Protein AF-A0A9D5GPN5-F1 (afdb_monomer_lite)

Foldseek 3Di:
DDADQKWKAFQNHTCVQQWPDWDDDPQWIWTDGPVHPDTDIDGCVRIDIGGALPNDPQLVVVLVVLLVVLVVPADADPVRDRVSNVVSVPNRTHHCQAPSSCVSVVHDRDWAPDQPPL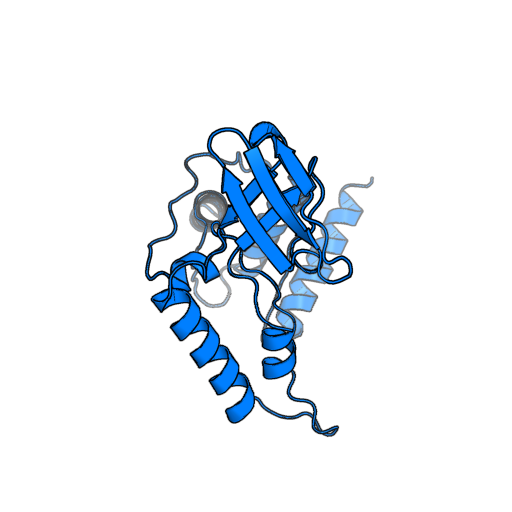DDQLADDDPLLVVQLSCVNRGNDGDDDDDPPRPVLSSVLSNVVSCVVVVHDDDDDDPDPVSVVVSVVVNVVSVVVVVD

Structure (mmCIF, N/CA/C/O backbone):
data_AF-A0A9D5GPN5-F1
#
_entry.id   AF-A0A9D5GPN5-F1
#
loop_
_atom_site.group_PDB
_atom_site.id
_atom_site.type_symbol
_atom_site.label_atom_id
_atom_site.label_alt_id
_atom_site.label_comp_id
_atom_site.label_asym_id
_atom_site.label_entity_id
_atom_site.label_seq_id
_atom_site.pdbx_PDB_ins_code
_atom_site.Cartn_x
_atom_site.Cartn_y
_atom_site.Cartn_z
_atom_site.occupancy
_atom_site.B_iso_or_equiv
_atom_site.auth_seq_id
_atom_site.auth_comp_id
_atom_site.auth_asym_id
_atom_site.auth_atom_id
_atom_site.pdbx_PDB_model_num
ATOM 1 N N . MET A 1 1 ? 12.955 -14.499 -3.370 1.00 57.94 1 MET A N 1
ATOM 2 C CA . MET A 1 1 ? 12.855 -13.769 -4.657 1.00 57.94 1 MET A CA 1
ATOM 3 C C . MET A 1 1 ? 13.295 -12.333 -4.404 1.00 57.94 1 MET A C 1
ATOM 5 O O . MET A 1 1 ? 12.961 -11.813 -3.349 1.00 57.94 1 MET A O 1
ATOM 9 N N . THR A 1 2 ? 14.089 -11.710 -5.278 1.00 79.50 2 THR A N 1
ATOM 10 C CA . THR A 1 2 ? 14.526 -10.316 -5.061 1.00 79.50 2 THR A CA 1
ATOM 11 C C . THR A 1 2 ? 13.399 -9.362 -5.430 1.00 79.50 2 THR A C 1
ATOM 13 O O . THR A 1 2 ? 12.791 -9.512 -6.490 1.00 79.50 2 THR A O 1
ATOM 16 N N . ILE A 1 3 ? 13.126 -8.384 -4.570 1.00 90.81 3 ILE A N 1
ATOM 17 C CA . ILE A 1 3 ? 12.112 -7.365 -4.828 1.00 90.81 3 ILE A CA 1
ATOM 18 C C . ILE A 1 3 ? 12.464 -6.555 -6.088 1.00 90.81 3 ILE A C 1
ATOM 20 O O . ILE A 1 3 ? 13.607 -6.137 -6.291 1.00 90.81 3 ILE A O 1
ATOM 24 N N . LYS A 1 4 ? 11.487 -6.374 -6.980 1.00 92.81 4 LYS A N 1
ATOM 25 C CA . LYS A 1 4 ? 11.689 -5.727 -8.279 1.00 92.81 4 LYS A CA 1
ATOM 26 C C . LYS A 1 4 ? 11.782 -4.215 -8.095 1.00 92.81 4 LYS A C 1
ATOM 28 O O . LYS A 1 4 ? 10.897 -3.613 -7.496 1.00 92.81 4 LYS A O 1
ATOM 33 N N . ARG A 1 5 ? 12.829 -3.595 -8.653 1.00 92.69 5 ARG A N 1
ATOM 34 C CA . ARG A 1 5 ? 12.991 -2.127 -8.680 1.00 92.69 5 ARG A CA 1
ATOM 35 C C . ARG A 1 5 ? 12.245 -1.476 -9.837 1.00 92.69 5 ARG A C 1
ATOM 37 O O . ARG A 1 5 ? 11.810 -0.336 -9.707 1.00 92.69 5 ARG A O 1
ATOM 44 N N . GLU A 1 6 ? 12.016 -2.218 -10.915 1.00 93.62 6 GLU A N 1
ATOM 45 C CA . GLU A 1 6 ? 11.240 -1.803 -12.084 1.00 93.62 6 GLU A CA 1
ATOM 46 C C . GLU A 1 6 ? 10.441 -2.998 -12.620 1.00 93.62 6 GLU A C 1
ATOM 48 O O . GLU A 1 6 ? 10.864 -4.144 -12.466 1.00 93.62 6 GLU A O 1
ATOM 53 N N . LEU A 1 7 ? 9.295 -2.735 -13.247 1.00 93.31 7 LEU A N 1
ATOM 54 C CA . LEU A 1 7 ? 8.526 -3.718 -14.007 1.00 93.31 7 LEU A CA 1
ATOM 55 C C . LEU A 1 7 ? 8.621 -3.392 -15.493 1.00 93.31 7 LEU A C 1
ATOM 57 O O . LEU A 1 7 ? 8.339 -2.264 -15.898 1.00 93.31 7 LEU A O 1
ATOM 61 N N . ILE A 1 8 ? 8.975 -4.377 -16.311 1.00 93.81 8 ILE A N 1
ATOM 62 C CA . ILE A 1 8 ? 9.094 -4.216 -17.760 1.00 93.81 8 ILE A CA 1
ATOM 63 C C . ILE A 1 8 ? 7.942 -4.952 -18.435 1.00 93.81 8 ILE A C 1
ATOM 65 O O . ILE A 1 8 ? 7.787 -6.169 -18.297 1.00 93.81 8 ILE A O 1
ATOM 69 N N . TYR A 1 9 ? 7.160 -4.204 -19.203 1.00 94.81 9 TYR A N 1
ATOM 70 C CA . TYR A 1 9 ? 6.085 -4.717 -20.036 1.00 94.81 9 TYR A CA 1
ATOM 71 C C . TYR A 1 9 ? 6.497 -4.647 -21.499 1.00 94.81 9 TYR A C 1
ATOM 73 O O . TYR A 1 9 ? 7.000 -3.618 -21.948 1.00 94.81 9 TYR A O 1
ATOM 81 N N . ILE A 1 10 ? 6.240 -5.720 -22.241 1.00 94.69 10 ILE A N 1
ATOM 82 C CA . ILE A 1 10 ? 6.388 -5.776 -23.697 1.00 94.69 10 ILE A CA 1
ATOM 83 C C . ILE A 1 10 ? 5.018 -6.147 -24.260 1.00 94.69 10 ILE A C 1
ATOM 85 O O . ILE A 1 10 ? 4.446 -7.162 -23.859 1.00 94.69 10 ILE A O 1
ATOM 89 N N . ASP A 1 11 ? 4.475 -5.307 -25.142 1.00 93.25 11 ASP A N 1
ATOM 90 C CA . ASP A 1 11 ? 3.128 -5.466 -25.714 1.00 93.25 11 ASP A CA 1
ATOM 91 C C . ASP A 1 11 ? 2.039 -5.623 -24.642 1.00 93.25 11 ASP A C 1
ATOM 93 O O . ASP A 1 11 ? 1.174 -6.494 -24.713 1.00 93.25 11 ASP A O 1
ATOM 97 N N . GLY A 1 12 ? 2.138 -4.819 -23.579 1.00 92.00 12 GLY A N 1
ATOM 98 C CA . GLY A 1 12 ? 1.194 -4.833 -22.460 1.00 92.00 12 GLY A CA 1
ATOM 99 C C . GLY A 1 12 ? 1.325 -6.027 -21.505 1.00 92.00 12 GLY A C 1
ATOM 100 O O . GLY A 1 12 ? 0.637 -6.056 -20.491 1.00 92.00 12 GLY A O 1
ATOM 101 N N . LYS A 1 13 ? 2.218 -6.992 -21.763 1.00 94.44 13 LYS A N 1
ATOM 102 C CA . LYS A 1 13 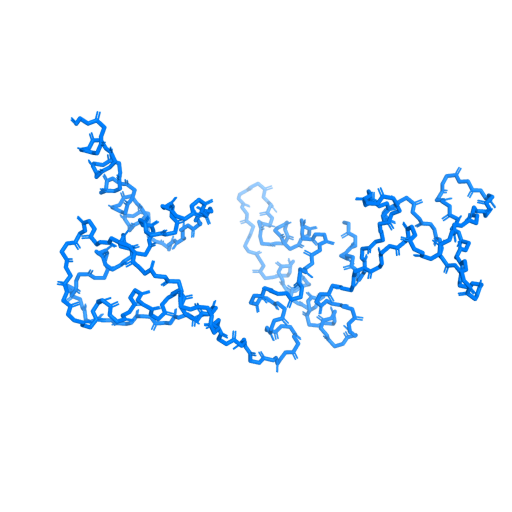? 2.452 -8.147 -20.878 1.00 94.44 13 LYS A CA 1
ATOM 103 C C . LYS A 1 13 ? 3.701 -7.930 -20.031 1.00 94.44 13 LYS A C 1
ATOM 105 O O . LYS A 1 13 ? 4.750 -7.609 -20.582 1.00 94.44 13 LYS A O 1
ATOM 110 N N . GLU A 1 14 ? 3.611 -8.156 -18.720 1.00 93.75 14 GLU A N 1
ATOM 111 C CA . GLU A 1 14 ? 4.776 -8.132 -17.823 1.00 93.75 14 GLU A CA 1
ATOM 112 C C . GLU A 1 14 ? 5.746 -9.261 -18.211 1.00 93.75 14 GLU A C 1
ATOM 114 O O . GLU A 1 14 ? 5.332 -10.391 -18.505 1.00 93.75 14 GLU A O 1
ATOM 119 N N . LYS A 1 15 ? 7.035 -8.924 -18.325 1.00 93.62 15 LYS A N 1
ATOM 120 C CA . LYS A 1 15 ? 8.109 -9.845 -18.726 1.00 93.62 15 LYS A CA 1
ATOM 121 C C . LYS A 1 15 ? 9.364 -9.721 -17.864 1.00 93.62 15 LYS A C 1
ATOM 123 O O . LYS A 1 15 ? 10.373 -10.326 -18.222 1.00 93.62 15 LYS A O 1
ATOM 128 N N . THR A 1 16 ? 9.331 -8.975 -16.760 1.00 92.00 16 THR A N 1
ATOM 129 C CA . THR A 1 16 ? 10.525 -8.571 -15.995 1.00 92.00 16 THR A CA 1
ATOM 130 C C . THR A 1 16 ? 11.415 -9.757 -15.637 1.00 92.00 16 THR A C 1
ATOM 132 O O . THR A 1 16 ? 12.605 -9.745 -15.934 1.00 92.00 16 THR A O 1
ATOM 135 N N . ASP A 1 17 ? 10.840 -10.836 -15.096 1.00 90.69 17 ASP A N 1
ATOM 136 C CA . ASP A 1 17 ? 11.625 -11.994 -14.644 1.00 90.69 17 ASP A CA 1
ATOM 137 C C . ASP A 1 17 ? 12.280 -12.775 -15.786 1.00 90.69 17 ASP A C 1
ATOM 139 O O . ASP A 1 17 ? 13.232 -13.521 -15.553 1.00 90.69 17 ASP A O 1
ATOM 143 N N . ARG A 1 18 ? 11.801 -12.592 -17.022 1.00 92.00 18 ARG A N 1
ATOM 144 C CA . ARG A 1 18 ? 12.323 -13.250 -18.224 1.00 92.00 18 ARG A CA 1
ATOM 145 C C . ARG A 1 18 ? 13.427 -12.445 -18.898 1.00 92.00 18 ARG A C 1
ATOM 147 O O . ARG A 1 18 ? 14.096 -12.996 -19.767 1.00 92.00 18 ARG A O 1
ATOM 154 N N . ILE A 1 19 ? 13.597 -11.173 -18.549 1.00 91.94 19 ILE A N 1
ATOM 155 C CA . ILE A 1 19 ? 14.554 -10.266 -19.183 1.00 91.94 19 ILE A CA 1
ATOM 156 C C . ILE A 1 19 ? 15.889 -10.348 -18.437 1.00 91.94 19 ILE A C 1
ATOM 158 O O . ILE A 1 19 ? 15.936 -10.301 -17.210 1.00 91.94 19 ILE A O 1
ATOM 162 N N . ALA A 1 20 ? 16.971 -10.516 -19.191 1.00 91.06 20 ALA A N 1
ATOM 163 C CA . ALA A 1 20 ? 18.342 -10.448 -18.701 1.00 91.06 20 ALA A CA 1
ATOM 164 C C . ALA A 1 20 ? 18.886 -9.014 -18.788 1.00 91.06 20 ALA A C 1
ATOM 166 O O . ALA A 1 20 ? 19.531 -8.548 -17.854 1.00 91.06 20 ALA A O 1
ATOM 167 N N . SER A 1 21 ? 18.597 -8.299 -19.881 1.00 90.19 21 SER A N 1
ATOM 168 C CA . SER A 1 21 ? 18.995 -6.899 -20.069 1.00 90.19 21 SER A CA 1
ATOM 169 C C . SER A 1 21 ? 18.077 -6.156 -21.056 1.00 90.19 21 SER A C 1
ATOM 171 O O . SER A 1 21 ? 17.487 -6.772 -21.946 1.00 90.19 21 SER A O 1
ATOM 173 N N . CYS A 1 22 ? 17.955 -4.829 -20.897 1.00 89.81 22 CYS A N 1
ATOM 174 C CA . CYS A 1 22 ? 17.422 -3.899 -21.910 1.00 89.81 22 CYS A CA 1
ATOM 175 C C . CYS A 1 22 ? 18.493 -2.858 -22.229 1.00 89.81 22 CYS A C 1
ATOM 177 O O . CYS A 1 22 ? 19.041 -2.231 -21.320 1.00 89.81 22 CYS A O 1
ATOM 179 N N . ARG A 1 23 ? 18.770 -2.656 -23.517 1.00 90.94 23 ARG A N 1
ATOM 180 C CA . ARG A 1 23 ? 19.644 -1.598 -24.030 1.00 90.94 23 ARG A CA 1
ATOM 181 C C . ARG A 1 23 ? 18.847 -0.646 -24.901 1.00 90.94 23 ARG A C 1
ATOM 183 O O . ARG A 1 23 ? 18.128 -1.072 -25.796 1.00 90.94 23 ARG A O 1
ATOM 190 N N . ASN A 1 24 ? 18.976 0.650 -24.648 1.00 89.56 24 ASN A N 1
ATOM 191 C CA . ASN A 1 24 ? 18.280 1.674 -25.421 1.00 89.56 24 ASN A CA 1
ATOM 192 C C . ASN A 1 24 ? 19.078 2.054 -26.675 1.00 89.56 24 ASN A C 1
ATOM 194 O O . ASN A 1 24 ? 20.238 2.441 -26.579 1.00 89.56 24 ASN A O 1
ATOM 198 N N . TYR A 1 25 ? 18.410 2.027 -27.827 1.00 90.06 25 TYR A N 1
ATOM 199 C CA . TYR A 1 25 ? 18.928 2.413 -29.139 1.00 90.06 25 TYR A CA 1
ATOM 200 C C . TYR A 1 25 ? 17.996 3.460 -29.761 1.00 90.06 25 TYR A C 1
ATOM 202 O O . TYR A 1 25 ? 17.181 3.140 -30.622 1.00 90.06 25 TYR A O 1
ATOM 210 N N . GLY A 1 26 ? 18.051 4.708 -29.285 1.00 87.38 26 GLY A N 1
ATOM 211 C CA . GLY A 1 26 ? 17.211 5.786 -29.824 1.00 87.38 26 GLY A CA 1
ATOM 212 C C . GLY A 1 26 ? 15.709 5.505 -29.679 1.00 87.38 26 GLY A C 1
ATOM 213 O O . GLY A 1 26 ? 15.176 5.585 -28.570 1.00 87.38 26 GLY A O 1
ATOM 214 N N . ASP A 1 27 ? 15.033 5.177 -30.783 1.00 92.00 27 ASP A N 1
ATOM 215 C CA . ASP A 1 27 ? 13.601 4.844 -30.863 1.00 92.00 27 ASP A CA 1
ATOM 216 C C . ASP A 1 27 ? 13.279 3.366 -30.551 1.00 92.00 27 ASP A C 1
ATOM 218 O O . ASP A 1 27 ? 12.110 2.978 -30.441 1.00 92.00 27 ASP A O 1
ATOM 222 N N . LYS A 1 28 ? 14.308 2.533 -30.368 1.00 93.12 28 LYS A N 1
ATOM 223 C CA . LYS A 1 28 ? 14.201 1.096 -30.085 1.00 93.12 28 LYS A CA 1
ATOM 224 C C . LYS A 1 28 ? 14.856 0.743 -28.741 1.00 93.12 28 LYS A C 1
ATOM 226 O O . LYS A 1 28 ? 15.696 1.487 -28.238 1.00 93.12 28 LYS A O 1
ATOM 231 N N . CYS A 1 29 ? 14.485 -0.389 -28.143 1.00 92.25 29 CYS A N 1
ATOM 232 C CA . CYS A 1 29 ? 15.319 -1.072 -27.141 1.00 92.25 29 CYS A CA 1
ATOM 233 C C . CYS A 1 29 ? 15.571 -2.519 -27.579 1.00 92.25 29 CYS A C 1
ATOM 235 O O . CYS A 1 29 ? 14.674 -3.198 -28.086 1.00 92.25 29 CYS A O 1
ATOM 237 N N . GLY A 1 30 ? 16.815 -2.960 -27.404 1.00 92.81 30 GLY A N 1
ATOM 238 C CA . GLY A 1 30 ? 17.226 -4.351 -27.505 1.00 92.81 30 GLY A CA 1
ATOM 239 C C . GLY A 1 30 ? 16.993 -5.055 -26.175 1.00 92.81 30 GLY A C 1
ATOM 240 O O . GLY A 1 30 ? 17.470 -4.602 -25.138 1.00 92.81 30 GLY A O 1
ATOM 241 N N . ILE A 1 31 ? 16.233 -6.144 -26.202 1.00 93.44 31 ILE A N 1
ATOM 242 C CA . ILE A 1 31 ? 15.906 -6.974 -25.044 1.00 93.44 31 ILE A CA 1
ATOM 243 C C . ILE A 1 31 ? 16.596 -8.323 -25.201 1.00 93.44 31 ILE A C 1
ATOM 245 O O . ILE A 1 31 ? 16.354 -9.034 -26.178 1.00 93.44 31 ILE A O 1
ATOM 249 N N . VAL A 1 32 ? 17.391 -8.716 -24.210 1.00 93.50 32 VAL A N 1
ATOM 250 C CA . VAL A 1 32 ? 17.914 -10.083 -24.089 1.00 93.50 32 VAL A CA 1
ATOM 251 C C . VAL A 1 32 ? 17.089 -10.814 -23.038 1.00 93.50 32 VAL A C 1
ATOM 253 O O . VAL A 1 32 ? 16.866 -10.290 -21.946 1.00 93.50 32 VAL A O 1
ATOM 256 N N . PHE A 1 33 ? 16.612 -12.020 -23.348 1.00 93.19 33 PHE A N 1
ATOM 257 C CA . PHE A 1 33 ? 15.859 -12.847 -22.399 1.00 93.19 33 PHE A CA 1
ATOM 258 C C . PHE A 1 33 ? 16.791 -13.847 -21.709 1.00 93.19 33 PHE A C 1
ATOM 260 O O . PHE A 1 33 ? 17.686 -14.380 -22.344 1.00 93.19 33 PHE A O 1
ATOM 267 N N . LYS A 1 34 ? 16.552 -14.191 -20.441 1.00 91.56 34 LYS A N 1
ATOM 268 C CA . LYS A 1 34 ? 17.428 -15.094 -19.661 1.00 91.56 34 LYS A CA 1
ATOM 269 C C . LYS A 1 34 ? 17.674 -16.464 -20.310 1.00 91.56 34 LYS A C 1
ATOM 271 O O . LYS A 1 34 ? 18.729 -17.045 -20.108 1.00 91.56 34 LYS A O 1
ATOM 276 N N . ASN A 1 35 ? 16.731 -16.953 -21.118 1.00 89.50 35 ASN A N 1
ATOM 277 C CA . ASN A 1 35 ? 16.833 -18.255 -21.790 1.00 89.50 35 ASN A CA 1
ATOM 278 C C . ASN A 1 35 ? 17.385 -18.157 -23.226 1.00 89.50 35 ASN A C 1
ATOM 280 O O . ASN A 1 35 ? 17.356 -19.149 -23.951 1.00 89.50 35 ASN A O 1
ATOM 284 N N . ARG A 1 36 ? 17.783 -16.965 -23.695 1.00 86.50 36 ARG A N 1
ATOM 285 C CA . ARG A 1 36 ? 18.245 -16.736 -25.071 1.00 86.50 36 ARG A CA 1
ATOM 286 C C . ARG A 1 36 ? 19.354 -15.689 -25.098 1.00 86.50 36 ARG A C 1
ATOM 288 O O . ARG A 1 36 ? 19.131 -14.558 -24.693 1.00 86.50 36 ARG A O 1
ATOM 295 N N . ASN A 1 37 ? 20.490 -16.011 -25.709 1.00 84.25 37 ASN A N 1
ATOM 296 C CA . ASN A 1 37 ? 21.577 -15.040 -25.900 1.00 84.25 37 ASN A CA 1
ATOM 297 C C . ASN A 1 37 ? 21.346 -14.071 -27.076 1.00 84.25 37 ASN A C 1
ATOM 299 O O . ASN A 1 37 ? 22.196 -13.233 -27.361 1.00 84.25 37 ASN A O 1
ATOM 303 N N . THR A 1 38 ? 20.210 -14.171 -27.768 1.00 91.00 38 THR A N 1
ATOM 304 C CA . THR A 1 38 ? 19.859 -13.288 -28.885 1.00 91.00 38 THR A CA 1
ATOM 305 C C . THR A 1 38 ? 19.170 -12.018 -28.396 1.00 91.00 38 THR A C 1
ATOM 307 O O . THR A 1 38 ? 18.201 -12.084 -27.635 1.00 91.00 38 THR A O 1
ATOM 310 N N . GLU A 1 39 ? 19.624 -10.873 -28.895 1.00 92.94 39 GLU A N 1
ATOM 311 C CA . GLU A 1 39 ? 19.002 -9.573 -28.656 1.00 92.94 39 GLU A CA 1
ATOM 312 C C . GLU A 1 39 ? 17.802 -9.361 -29.588 1.00 92.94 39 GLU A C 1
ATOM 314 O O . GLU A 1 39 ? 17.909 -9.462 -30.809 1.00 92.94 39 GLU A O 1
ATOM 319 N N . TYR A 1 40 ? 16.642 -9.069 -29.003 1.00 92.69 40 TYR A N 1
ATOM 320 C CA . TYR A 1 40 ? 15.402 -8.782 -29.719 1.00 92.69 40 TYR A CA 1
ATOM 321 C C . TYR A 1 40 ? 15.140 -7.286 -29.731 1.00 92.69 40 TYR A C 1
ATOM 323 O O . TYR A 1 40 ? 15.026 -6.663 -28.677 1.00 92.69 40 TYR A O 1
ATOM 331 N N . ILE A 1 41 ? 14.988 -6.712 -30.919 1.00 93.31 41 ILE A N 1
ATOM 332 C CA . ILE A 1 41 ? 14.775 -5.277 -31.076 1.00 93.31 41 ILE A CA 1
ATOM 333 C C . ILE A 1 41 ? 13.275 -4.976 -31.088 1.00 93.31 41 ILE A C 1
ATOM 335 O O . ILE A 1 41 ? 12.543 -5.418 -31.973 1.00 93.31 41 ILE A O 1
ATOM 339 N N . TYR A 1 42 ? 12.825 -4.169 -30.131 1.00 93.56 42 TYR A N 1
ATOM 340 C CA . TYR A 1 42 ? 11.455 -3.670 -30.058 1.00 93.56 42 TYR A CA 1
ATOM 341 C C . TYR A 1 42 ? 11.438 -2.150 -30.208 1.00 93.56 42 TYR A C 1
ATOM 343 O O . TYR A 1 42 ? 12.331 -1.453 -29.726 1.00 93.56 42 TYR A O 1
ATOM 351 N N . LYS A 1 43 ? 10.386 -1.613 -30.835 1.00 94.56 43 LYS A N 1
ATOM 352 C CA . LYS A 1 43 ? 10.096 -0.172 -30.776 1.00 94.56 43 LYS A CA 1
ATOM 353 C C . LYS A 1 43 ? 9.806 0.222 -29.327 1.00 94.56 43 LYS A C 1
ATOM 355 O O . LYS A 1 43 ? 9.089 -0.505 -28.640 1.00 94.56 43 LYS A O 1
ATOM 360 N N . LYS A 1 44 ? 10.273 1.392 -28.884 1.00 91.62 44 LYS A N 1
ATOM 361 C CA . LYS A 1 44 ? 10.006 1.891 -27.523 1.00 91.62 44 LYS A CA 1
ATOM 362 C C . LYS A 1 44 ? 8.517 1.996 -27.197 1.00 91.62 44 LYS A C 1
ATOM 364 O O . LYS A 1 44 ? 8.148 1.740 -26.063 1.00 91.62 44 LYS A O 1
ATOM 369 N N . SER A 1 45 ? 7.657 2.273 -28.178 1.00 93.94 45 SER A N 1
ATOM 370 C CA . SER A 1 45 ? 6.197 2.308 -27.983 1.00 93.94 45 SER A CA 1
ATOM 371 C C . SER A 1 45 ? 5.598 0.982 -27.499 1.00 93.94 45 SER A C 1
ATOM 373 O O . SER A 1 45 ? 4.521 0.975 -26.912 1.00 93.94 45 SER A O 1
ATOM 375 N N . ARG A 1 46 ? 6.288 -0.141 -27.729 1.00 94.88 46 ARG A N 1
ATOM 376 C CA . ARG A 1 46 ? 5.875 -1.477 -27.279 1.00 94.88 46 ARG A CA 1
ATOM 377 C C . ARG A 1 46 ? 6.388 -1.814 -25.882 1.00 94.88 46 ARG A C 1
ATOM 379 O O . ARG A 1 46 ? 5.972 -2.826 -25.323 1.00 94.88 46 ARG A O 1
ATOM 386 N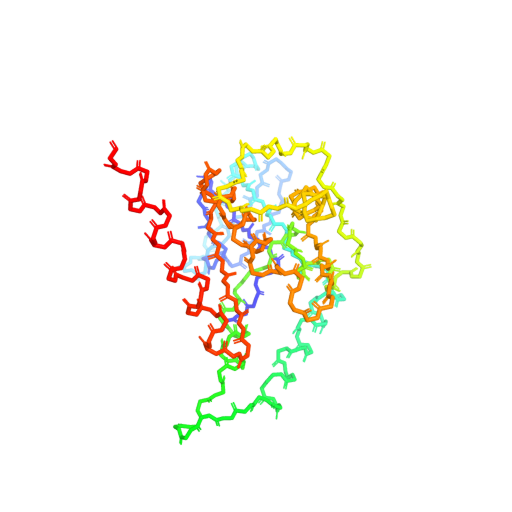 N . ILE A 1 47 ? 7.294 -1.003 -25.334 1.00 93.94 47 ILE A N 1
ATOM 387 C CA . ILE A 1 47 ? 7.924 -1.233 -24.038 1.00 93.94 47 ILE A CA 1
ATOM 388 C C . ILE A 1 47 ? 7.409 -0.199 -23.045 1.00 93.94 47 ILE A C 1
ATOM 390 O O . ILE A 1 47 ? 7.512 1.005 -23.267 1.00 93.94 47 ILE A O 1
ATOM 394 N N . LYS A 1 48 ? 6.924 -0.667 -21.898 1.00 93.88 48 LYS A N 1
ATOM 395 C CA . LYS A 1 48 ? 6.613 0.195 -20.757 1.00 93.88 48 LYS A CA 1
ATOM 396 C C . LYS A 1 48 ? 7.452 -0.247 -19.569 1.00 93.88 48 LYS A C 1
ATOM 398 O O . LYS A 1 48 ? 7.316 -1.376 -19.108 1.00 93.88 48 LYS A O 1
ATOM 403 N N . ILE A 1 49 ? 8.309 0.646 -19.082 1.00 91.75 49 ILE A N 1
ATOM 404 C CA . ILE A 1 49 ? 9.080 0.441 -17.853 1.00 91.75 49 ILE A CA 1
ATOM 405 C C . ILE A 1 49 ? 8.379 1.215 -16.740 1.00 91.75 49 ILE A C 1
ATOM 407 O O . ILE A 1 49 ? 8.229 2.434 -16.817 1.00 91.75 49 ILE A O 1
ATOM 411 N N . VAL A 1 50 ? 7.913 0.501 -15.721 1.00 92.94 50 VAL A N 1
ATOM 412 C CA . VAL A 1 50 ? 7.226 1.071 -14.562 1.00 92.94 50 VAL A CA 1
ATOM 413 C C . VAL A 1 50 ? 8.156 0.996 -13.364 1.00 92.94 50 VAL A C 1
ATOM 415 O O . VAL A 1 50 ? 8.436 -0.080 -12.840 1.00 92.94 50 VAL A O 1
ATOM 418 N N . LYS A 1 51 ? 8.626 2.159 -12.918 1.00 93.75 51 LYS A N 1
ATOM 419 C CA . LYS A 1 51 ? 9.413 2.289 -11.691 1.00 93.75 51 LYS A CA 1
ATOM 420 C C . LYS A 1 51 ? 8.564 1.962 -10.465 1.00 93.75 51 LYS A C 1
ATOM 422 O O . LYS A 1 51 ? 7.433 2.426 -10.349 1.00 93.75 51 LYS A O 1
ATOM 427 N N . THR A 1 52 ? 9.142 1.224 -9.530 1.00 94.75 52 THR A N 1
ATOM 428 C CA . THR A 1 52 ? 8.518 0.838 -8.255 1.00 94.75 52 THR A CA 1
ATOM 429 C C . THR A 1 52 ? 8.864 1.841 -7.148 1.00 94.75 52 THR A C 1
ATOM 431 O O . THR A 1 52 ? 9.706 2.725 -7.348 1.00 94.75 52 THR A O 1
ATOM 434 N N . ALA A 1 53 ? 8.264 1.709 -5.965 1.00 94.69 53 ALA A N 1
ATOM 435 C CA . ALA A 1 53 ? 8.582 2.557 -4.813 1.00 94.69 53 ALA A CA 1
ATOM 436 C C . ALA A 1 53 ? 10.033 2.438 -4.324 1.00 94.69 53 ALA A C 1
ATOM 438 O O . ALA A 1 53 ? 10.535 3.362 -3.694 1.00 94.69 53 ALA A O 1
ATOM 439 N N . ILE A 1 54 ? 10.709 1.329 -4.629 1.00 95.31 54 ILE A N 1
ATOM 440 C CA . ILE A 1 54 ? 12.104 1.064 -4.246 1.00 95.31 54 ILE A CA 1
ATOM 441 C C . ILE A 1 54 ? 13.078 1.258 -5.420 1.00 95.31 54 ILE A C 1
ATOM 443 O O . ILE A 1 54 ? 14.182 0.712 -5.442 1.00 95.31 54 ILE A O 1
ATOM 447 N N . SER A 1 55 ? 12.664 2.011 -6.445 1.00 93.56 55 SER A N 1
ATOM 448 C CA . SER A 1 55 ? 13.565 2.367 -7.551 1.00 93.56 55 SER A CA 1
ATOM 449 C C . SER A 1 55 ? 14.744 3.197 -7.055 1.00 93.56 55 SER A C 1
ATOM 451 O O . SER A 1 55 ? 15.850 3.028 -7.554 1.00 93.56 55 SER A O 1
ATOM 453 N N . GLU A 1 56 ? 14.521 4.043 -6.050 1.00 90.94 56 GLU A N 1
ATOM 454 C CA . GLU A 1 56 ? 15.558 4.843 -5.404 1.00 90.94 56 GLU A CA 1
ATOM 455 C C . GLU A 1 56 ? 16.319 4.017 -4.363 1.00 90.94 56 GLU A C 1
ATOM 457 O O . GLU A 1 56 ? 15.744 3.188 -3.653 1.00 90.94 56 GLU A O 1
ATOM 462 N N . GLU A 1 57 ? 17.625 4.257 -4.255 1.00 92.00 57 GLU A N 1
ATOM 463 C CA . GLU A 1 57 ? 18.504 3.476 -3.381 1.00 92.00 57 GLU A CA 1
ATOM 464 C C . GLU A 1 57 ? 18.121 3.606 -1.902 1.00 92.00 57 GLU A C 1
ATOM 466 O O . GLU A 1 57 ? 18.052 2.604 -1.195 1.00 92.00 57 GLU A O 1
ATOM 471 N N . ASN A 1 58 ? 17.770 4.811 -1.448 1.00 93.06 58 ASN A N 1
ATOM 472 C CA . ASN A 1 58 ? 17.354 5.039 -0.065 1.00 93.06 58 ASN A CA 1
ATOM 473 C C . ASN A 1 58 ? 16.107 4.213 0.318 1.00 93.06 58 ASN A C 1
ATOM 475 O O . ASN A 1 58 ? 16.107 3.534 1.344 1.00 93.06 58 ASN A O 1
ATOM 479 N N . ALA A 1 59 ? 15.068 4.211 -0.522 1.00 95.38 59 ALA A N 1
ATOM 480 C CA . ALA A 1 59 ? 13.850 3.439 -0.269 1.00 95.38 59 ALA A CA 1
ATOM 481 C C . ALA A 1 59 ? 14.115 1.924 -0.289 1.00 95.38 59 ALA A C 1
ATOM 483 O O . ALA A 1 59 ? 13.609 1.191 0.564 1.00 95.38 59 ALA A O 1
ATOM 484 N N . ASN A 1 60 ? 14.955 1.456 -1.220 1.00 95.69 60 ASN A N 1
ATOM 485 C CA . ASN A 1 60 ? 15.398 0.064 -1.270 1.00 95.69 60 ASN A CA 1
ATOM 486 C C . ASN A 1 60 ? 16.177 -0.340 -0.007 1.00 95.69 60 ASN A C 1
ATOM 488 O O . ASN A 1 60 ? 15.953 -1.420 0.538 1.00 95.69 60 ASN A O 1
ATOM 492 N N . ASN A 1 61 ? 17.054 0.534 0.489 1.00 95.62 61 ASN A N 1
ATOM 493 C CA . ASN A 1 61 ? 17.842 0.289 1.694 1.00 95.62 61 ASN A CA 1
ATOM 494 C C . ASN A 1 61 ? 16.954 0.193 2.939 1.00 95.62 61 ASN A C 1
ATOM 496 O O . ASN A 1 61 ? 17.137 -0.726 3.738 1.00 95.62 61 ASN A O 1
ATOM 500 N N . ILE A 1 62 ? 15.955 1.073 3.074 1.00 96.25 62 ILE A N 1
ATOM 501 C CA . ILE A 1 62 ? 14.978 1.015 4.171 1.00 96.25 62 ILE A CA 1
ATOM 502 C C . ILE A 1 62 ? 14.174 -0.289 4.100 1.00 96.25 62 ILE A C 1
ATOM 504 O O . ILE A 1 62 ? 14.081 -0.998 5.100 1.00 96.25 62 ILE A O 1
ATOM 508 N N . PHE A 1 63 ? 13.648 -0.660 2.928 1.00 96.38 63 PHE A N 1
ATOM 509 C CA . PHE A 1 63 ? 12.909 -1.918 2.779 1.00 96.38 63 PHE A CA 1
ATOM 510 C C . PHE A 1 63 ? 13.783 -3.140 3.098 1.00 96.38 63 PHE A C 1
ATOM 512 O O . PHE A 1 63 ? 13.372 -4.027 3.844 1.00 96.38 63 PHE A O 1
ATOM 519 N N . SER A 1 64 ? 15.019 -3.170 2.590 1.00 95.19 64 SER A N 1
ATOM 520 C CA . SER A 1 64 ? 15.991 -4.226 2.887 1.00 95.19 64 SER A CA 1
ATOM 521 C C . SER A 1 64 ? 16.299 -4.309 4.384 1.00 95.19 64 SER A C 1
ATOM 523 O O . SER A 1 64 ? 16.419 -5.407 4.925 1.00 95.19 64 SER A O 1
ATOM 525 N N . TYR A 1 65 ? 16.430 -3.170 5.067 1.00 95.75 65 TYR A N 1
ATOM 526 C CA . TYR A 1 65 ? 16.613 -3.134 6.515 1.00 95.75 65 TYR A CA 1
ATOM 527 C C . TYR A 1 65 ? 15.412 -3.743 7.247 1.00 95.75 65 TYR A C 1
ATOM 529 O O . TYR A 1 65 ? 15.611 -4.626 8.077 1.00 95.75 65 TYR A O 1
ATOM 537 N N . LEU A 1 66 ? 14.182 -3.347 6.901 1.00 95.44 66 LEU A N 1
ATOM 538 C CA . LEU A 1 66 ? 12.961 -3.892 7.506 1.00 95.44 66 LEU A CA 1
ATOM 539 C C . LEU A 1 66 ? 12.818 -5.401 7.272 1.00 95.44 66 LEU A C 1
ATOM 541 O O . LEU A 1 66 ? 12.486 -6.128 8.202 1.00 95.44 66 LEU A O 1
ATOM 545 N N . ASN A 1 67 ? 13.137 -5.883 6.069 1.00 94.62 67 ASN A N 1
ATOM 546 C CA . ASN A 1 67 ? 13.123 -7.312 5.752 1.00 94.62 67 ASN A CA 1
ATOM 547 C C . ASN A 1 67 ? 14.149 -8.095 6.599 1.00 94.62 67 ASN A C 1
ATOM 549 O O . ASN A 1 67 ? 13.825 -9.112 7.205 1.00 94.62 67 ASN A O 1
ATOM 553 N N . LYS A 1 68 ? 15.383 -7.583 6.722 1.00 94.81 68 LYS A N 1
ATOM 554 C CA . LYS A 1 68 ? 16.408 -8.183 7.598 1.00 94.81 68 LYS A CA 1
ATOM 555 C C . LYS A 1 68 ? 16.014 -8.132 9.073 1.00 94.81 68 LYS A C 1
ATOM 557 O O . LYS A 1 68 ? 16.362 -9.032 9.831 1.00 94.81 68 LYS A O 1
ATOM 562 N N . LEU A 1 69 ? 15.329 -7.071 9.496 1.00 95.00 69 LEU A N 1
ATOM 563 C CA . LEU A 1 69 ? 14.829 -6.947 10.858 1.00 95.00 69 LEU A CA 1
ATOM 564 C C . LEU A 1 69 ? 13.743 -7.993 11.120 1.00 95.00 69 LEU A C 1
ATOM 566 O O . LEU A 1 69 ? 13.841 -8.698 12.117 1.00 95.00 69 LEU A O 1
ATOM 570 N N . ALA A 1 70 ? 12.777 -8.146 10.209 1.00 94.38 70 ALA A N 1
ATOM 571 C CA . ALA A 1 70 ? 11.721 -9.155 10.284 1.00 94.38 70 ALA A CA 1
ATOM 572 C C . ALA A 1 70 ? 12.274 -10.581 10.434 1.00 94.38 70 ALA A C 1
ATOM 574 O O . ALA A 1 70 ? 11.768 -11.347 11.251 1.00 94.38 70 ALA A O 1
ATOM 575 N N . ASP A 1 71 ? 13.343 -10.916 9.711 1.00 92.62 71 ASP A N 1
ATOM 576 C CA . ASP A 1 71 ? 14.043 -12.199 9.843 1.00 92.62 71 ASP A CA 1
ATOM 577 C C . ASP A 1 71 ? 14.649 -12.406 11.243 1.00 92.62 71 ASP A C 1
ATOM 579 O O . ASP A 1 71 ? 14.529 -13.482 11.829 1.00 92.62 71 ASP A O 1
ATOM 583 N N . LYS A 1 72 ? 15.235 -11.351 11.823 1.00 92.31 72 LYS A N 1
ATOM 584 C CA . LYS A 1 72 ? 15.910 -11.410 13.128 1.00 92.31 72 LYS A CA 1
ATOM 585 C C . LYS A 1 72 ? 14.977 -11.367 14.337 1.00 92.31 72 LYS A C 1
ATOM 587 O O . LYS A 1 72 ? 15.274 -12.015 15.334 1.00 92.31 72 LYS A O 1
ATOM 592 N N . VAL A 1 73 ? 13.921 -10.553 14.291 1.00 92.38 73 VAL A N 1
ATOM 593 C CA . VAL A 1 73 ? 13.042 -10.287 15.452 1.00 92.38 73 VAL A CA 1
ATOM 594 C C . VAL A 1 73 ? 11.665 -10.928 15.326 1.00 92.38 73 VAL A C 1
ATOM 596 O O . VAL A 1 73 ? 10.884 -10.888 16.274 1.00 92.38 73 VAL A O 1
ATOM 599 N N . GLY A 1 74 ? 11.337 -11.481 14.156 1.00 87.44 74 GLY A N 1
ATOM 600 C CA . GLY A 1 74 ? 10.049 -12.114 13.918 1.00 87.44 74 GLY A CA 1
ATOM 601 C C . GLY A 1 74 ? 9.852 -13.332 14.816 1.00 87.44 74 GLY A C 1
ATOM 602 O O . GLY A 1 74 ? 10.736 -14.179 14.956 1.00 87.44 74 GLY A O 1
ATOM 603 N N . LEU A 1 75 ? 8.675 -13.406 15.435 1.00 88.50 75 LEU A N 1
ATOM 604 C CA . LEU A 1 75 ? 8.289 -14.549 16.250 1.00 88.50 75 LEU A CA 1
ATOM 605 C C . LEU A 1 75 ? 8.148 -15.782 15.358 1.00 88.50 75 LEU A C 1
ATOM 607 O O . LEU A 1 75 ? 7.556 -15.719 14.277 1.00 88.50 75 LEU A O 1
ATOM 611 N N . LYS A 1 76 ? 8.693 -16.901 15.832 1.00 90.75 76 LYS A N 1
ATOM 612 C CA . LYS A 1 76 ? 8.548 -18.195 15.176 1.00 90.75 76 LYS A CA 1
ATOM 613 C C . LYS A 1 76 ? 7.335 -18.919 15.740 1.00 90.75 76 LYS A C 1
ATOM 615 O O . LYS A 1 76 ? 7.084 -18.875 16.942 1.00 90.75 76 LYS A O 1
ATOM 620 N N . THR A 1 77 ? 6.593 -19.569 14.858 1.00 89.75 77 THR A N 1
ATOM 621 C CA . THR A 1 77 ? 5.558 -20.536 15.239 1.00 89.75 77 THR A CA 1
ATOM 622 C C . THR A 1 77 ? 6.190 -21.771 15.886 1.00 89.75 77 THR A C 1
ATOM 624 O O . THR A 1 77 ? 7.409 -21.947 15.839 1.00 89.75 77 THR A O 1
ATOM 627 N N . GLU A 1 78 ? 5.368 -22.652 16.457 1.00 89.00 78 GLU A N 1
ATOM 628 C CA . GLU A 1 78 ? 5.817 -23.946 16.999 1.00 89.00 78 GLU A CA 1
ATOM 629 C C . GLU A 1 78 ? 6.520 -24.812 15.936 1.00 89.00 78 GLU A C 1
ATOM 631 O O . GLU A 1 78 ? 7.454 -25.544 16.246 1.00 89.00 78 GLU A O 1
ATOM 636 N N . GLU A 1 79 ? 6.141 -24.651 14.666 1.00 88.56 79 GLU A N 1
ATOM 637 C CA . GLU A 1 79 ? 6.754 -25.310 13.505 1.00 88.56 79 GLU A CA 1
ATOM 638 C C . GLU A 1 79 ? 8.067 -24.642 13.045 1.00 88.56 79 GLU A C 1
ATOM 640 O O . GLU A 1 79 ? 8.712 -25.097 12.104 1.00 88.56 79 GLU A O 1
ATOM 645 N N . GLY A 1 80 ? 8.480 -23.547 13.693 1.00 88.25 80 GLY A N 1
ATOM 646 C CA . GLY A 1 80 ? 9.703 -22.804 13.382 1.00 88.25 80 GLY A CA 1
ATOM 647 C C . GLY A 1 80 ? 9.555 -21.727 12.299 1.00 88.25 80 GLY A C 1
ATOM 648 O O . GLY A 1 80 ? 10.515 -20.990 12.053 1.00 88.25 80 GLY A O 1
ATOM 649 N N . ASN A 1 81 ? 8.370 -21.585 11.698 1.00 89.38 81 ASN A N 1
ATOM 650 C CA . ASN A 1 81 ? 8.095 -20.626 10.622 1.00 89.38 81 ASN A CA 1
ATOM 651 C C . ASN A 1 81 ? 8.046 -19.186 11.150 1.00 89.38 81 ASN A C 1
ATOM 653 O O . ASN A 1 81 ? 7.351 -18.913 12.135 1.00 89.38 81 ASN A O 1
ATOM 657 N N . ASN A 1 82 ? 8.755 -18.263 10.492 1.00 92.81 82 ASN A N 1
ATOM 658 C CA . ASN A 1 82 ? 8.724 -16.830 10.800 1.00 92.81 82 ASN A CA 1
ATOM 659 C C . ASN A 1 82 ? 7.774 -16.130 9.820 1.00 92.81 82 ASN A C 1
ATOM 661 O O . ASN A 1 82 ? 8.177 -15.685 8.744 1.00 92.81 82 ASN A O 1
ATOM 665 N N . ILE A 1 83 ? 6.511 -15.997 10.232 1.00 91.56 83 ILE A N 1
ATOM 666 C CA . ILE A 1 83 ? 5.424 -15.461 9.396 1.00 91.56 83 ILE A CA 1
ATOM 667 C C . ILE A 1 83 ? 5.749 -14.050 8.884 1.00 91.56 83 ILE A C 1
ATOM 669 O O . ILE A 1 83 ? 5.419 -13.698 7.749 1.00 91.56 83 ILE A O 1
ATOM 673 N N . LEU A 1 84 ? 6.395 -13.218 9.710 1.00 91.69 84 LEU A N 1
ATOM 674 C CA . LEU A 1 84 ? 6.731 -11.851 9.321 1.00 91.69 84 LEU A CA 1
ATOM 675 C C . LEU A 1 84 ? 7.811 -11.845 8.235 1.00 91.69 84 LEU A C 1
ATOM 677 O O . LEU A 1 84 ? 7.665 -11.139 7.239 1.00 91.69 84 LEU A O 1
ATOM 681 N N . ALA A 1 85 ? 8.862 -12.650 8.395 1.00 93.12 85 ALA A N 1
ATOM 682 C CA . ALA A 1 85 ? 9.909 -12.783 7.387 1.00 93.12 85 ALA A CA 1
ATOM 683 C C . ALA A 1 85 ? 9.355 -13.337 6.067 1.00 93.12 85 ALA A C 1
ATOM 685 O O . ALA A 1 85 ? 9.630 -12.779 5.007 1.00 93.12 85 ALA A O 1
ATOM 686 N N . GLU A 1 86 ? 8.510 -14.367 6.122 1.00 92.19 86 GLU A N 1
ATOM 687 C CA . GLU A 1 86 ? 7.828 -14.924 4.947 1.00 92.19 86 GLU A CA 1
ATOM 688 C C . GLU A 1 86 ? 6.956 -13.877 4.244 1.00 92.19 86 GLU A C 1
ATOM 690 O O . GLU A 1 86 ? 7.016 -13.730 3.021 1.00 92.19 86 GLU A O 1
ATOM 695 N N . SER A 1 87 ? 6.213 -13.078 5.017 1.00 91.50 87 SER A N 1
ATOM 696 C CA . SER A 1 87 ? 5.398 -11.981 4.488 1.00 91.50 87 SER A CA 1
ATOM 697 C C . SER A 1 87 ? 6.256 -10.972 3.725 1.00 91.50 87 SER A C 1
ATOM 699 O O . SER A 1 87 ? 5.926 -10.638 2.589 1.00 91.50 87 SER A O 1
ATOM 701 N N . TYR A 1 88 ? 7.390 -10.532 4.283 1.00 93.50 88 TYR A N 1
ATOM 702 C CA . TYR A 1 88 ? 8.311 -9.627 3.582 1.00 93.50 88 TYR A CA 1
ATOM 703 C C . TYR A 1 88 ? 8.937 -10.269 2.337 1.00 93.50 88 TYR A C 1
ATOM 705 O O . TYR A 1 88 ? 9.050 -9.610 1.303 1.00 93.50 88 TYR A O 1
ATOM 713 N N . GLN A 1 89 ? 9.317 -11.548 2.406 1.00 91.62 89 GLN A N 1
ATOM 714 C CA . GLN A 1 89 ? 9.892 -12.284 1.276 1.00 91.62 89 GLN A CA 1
ATOM 715 C C . GLN A 1 89 ? 8.897 -12.490 0.125 1.00 91.62 89 GLN A C 1
ATOM 717 O O . GLN A 1 89 ? 9.319 -12.583 -1.031 1.00 91.62 89 GLN A O 1
ATOM 722 N N . SER A 1 90 ? 7.594 -12.538 0.424 1.00 92.19 90 SER A N 1
ATOM 723 C CA . SER A 1 90 ? 6.529 -12.653 -0.579 1.00 92.19 90 SER A CA 1
ATOM 724 C C . SER A 1 90 ? 6.316 -11.369 -1.398 1.00 92.19 90 SER A C 1
ATOM 726 O O . SER A 1 90 ? 5.772 -11.421 -2.503 1.00 92.19 90 SER A O 1
ATOM 728 N N . ILE A 1 91 ? 6.776 -10.211 -0.904 1.00 93.81 91 ILE A N 1
ATOM 729 C CA . ILE A 1 91 ? 6.614 -8.921 -1.584 1.00 93.81 91 ILE A CA 1
ATOM 730 C C . ILE A 1 91 ? 7.583 -8.840 -2.768 1.00 93.81 91 ILE A C 1
ATOM 732 O O . ILE A 1 91 ? 8.760 -8.505 -2.634 1.00 93.81 91 ILE A O 1
ATOM 736 N N . SER A 1 92 ? 7.072 -9.093 -3.972 1.00 92.19 92 SER A N 1
ATOM 737 C CA . SER A 1 92 ? 7.861 -9.006 -5.206 1.00 92.19 92 SER A CA 1
ATOM 738 C C . SER A 1 92 ? 7.930 -7.597 -5.805 1.00 92.19 92 SER A C 1
ATOM 740 O O . SER A 1 92 ? 8.786 -7.331 -6.648 1.00 92.19 92 SER A O 1
ATOM 742 N N . PHE A 1 93 ? 7.009 -6.704 -5.435 1.00 93.19 93 PHE A N 1
ATOM 743 C CA . PHE A 1 93 ? 6.837 -5.374 -6.028 1.00 93.19 93 PHE A CA 1
ATOM 744 C C . PHE A 1 93 ? 6.111 -4.441 -5.052 1.00 93.19 93 PHE A C 1
ATOM 746 O O . PHE A 1 93 ? 5.189 -4.872 -4.366 1.00 93.19 93 PHE A O 1
ATOM 753 N N . ILE A 1 94 ? 6.496 -3.160 -5.033 1.00 95.12 94 ILE A N 1
ATOM 754 C CA . ILE A 1 94 ? 5.797 -2.112 -4.275 1.00 95.12 94 ILE A CA 1
ATOM 755 C C . ILE A 1 94 ? 5.366 -1.005 -5.255 1.00 95.12 94 ILE A C 1
ATOM 757 O O . ILE A 1 94 ? 6.240 -0.341 -5.832 1.00 95.12 94 ILE A O 1
ATOM 761 N N . PRO A 1 95 ? 4.050 -0.800 -5.460 1.00 93.44 95 PRO A N 1
ATOM 762 C CA . PRO A 1 95 ? 3.520 0.307 -6.257 1.00 93.44 95 PRO A CA 1
ATOM 763 C C . PRO A 1 95 ? 3.964 1.665 -5.714 1.00 93.44 95 PRO A C 1
ATOM 765 O O . PRO A 1 95 ? 4.187 1.800 -4.519 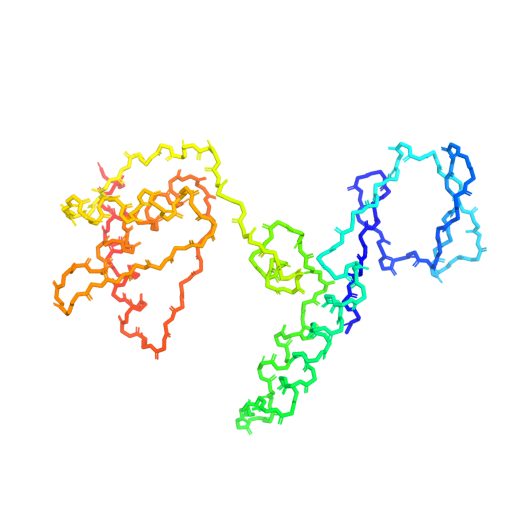1.00 93.44 95 PRO A O 1
ATOM 768 N N . LYS A 1 96 ? 4.091 2.688 -6.567 1.00 92.00 96 LYS A N 1
ATOM 769 C CA . LYS A 1 96 ? 4.459 4.047 -6.116 1.00 92.00 96 LYS A CA 1
ATOM 770 C C . LYS A 1 96 ? 3.312 4.795 -5.433 1.00 92.00 96 LYS A C 1
ATOM 772 O O . LYS A 1 96 ? 3.557 5.760 -4.722 1.00 92.00 96 LYS A O 1
ATOM 777 N N . ASP A 1 97 ? 2.092 4.354 -5.679 1.00 87.81 97 ASP A N 1
ATOM 778 C CA . ASP A 1 97 ? 0.819 4.935 -5.264 1.00 87.81 97 ASP A CA 1
ATOM 779 C C . ASP A 1 97 ? 0.232 4.259 -4.013 1.00 87.81 97 ASP A C 1
ATOM 781 O O . ASP A 1 97 ? -0.962 4.361 -3.751 1.00 87.81 97 ASP A O 1
ATOM 785 N N . CYS A 1 98 ? 1.058 3.577 -3.213 1.00 90.81 98 CYS A N 1
ATOM 786 C CA . CYS A 1 98 ? 0.632 2.984 -1.947 1.00 90.81 98 CYS A CA 1
ATOM 787 C C . CYS A 1 98 ? 1.281 3.671 -0.735 1.00 90.81 98 CYS A C 1
ATOM 789 O O . CYS A 1 98 ? 2.373 4.230 -0.822 1.00 90.81 98 CYS A O 1
ATOM 791 N N . ILE A 1 99 ? 0.650 3.552 0.438 1.00 92.88 99 ILE A N 1
ATOM 792 C CA . ILE A 1 99 ? 1.154 4.147 1.689 1.00 92.88 99 ILE A CA 1
ATOM 793 C C . ILE A 1 99 ? 2.562 3.657 2.050 1.00 92.88 99 ILE A C 1
ATOM 795 O O . ILE A 1 99 ? 3.386 4.437 2.529 1.00 92.88 99 ILE A O 1
ATOM 799 N N . LEU A 1 100 ? 2.874 2.385 1.777 1.00 94.25 100 LEU A N 1
ATOM 800 C CA . LEU A 1 100 ? 4.220 1.855 1.997 1.00 94.25 100 LEU A CA 1
ATOM 801 C C . LEU A 1 100 ? 5.262 2.616 1.161 1.00 94.25 100 LEU A C 1
ATOM 803 O O . LEU A 1 100 ? 6.358 2.877 1.648 1.00 94.25 100 LEU A O 1
ATOM 807 N N . ALA A 1 101 ? 4.924 3.037 -0.061 1.00 94.62 101 ALA A N 1
ATOM 808 C CA . ALA A 1 101 ? 5.816 3.844 -0.885 1.00 94.62 101 ALA A CA 1
ATOM 809 C C . ALA A 1 101 ? 6.107 5.203 -0.251 1.00 94.62 101 ALA A C 1
ATOM 811 O O . ALA A 1 101 ? 7.268 5.615 -0.223 1.00 94.62 101 ALA A O 1
ATOM 812 N N . ASN A 1 102 ? 5.082 5.870 0.287 1.00 94.19 102 ASN A N 1
ATOM 813 C CA . ASN A 1 102 ? 5.245 7.141 0.986 1.00 94.19 102 ASN A CA 1
ATOM 814 C C . ASN A 1 102 ? 6.155 6.997 2.207 1.00 94.19 102 ASN A C 1
ATOM 816 O O . ASN A 1 102 ? 7.089 7.780 2.371 1.00 94.19 102 ASN A O 1
ATOM 820 N N . TYR A 1 103 ? 5.947 5.946 3.005 1.00 94.94 103 TYR A N 1
ATOM 821 C CA . TYR A 1 103 ? 6.786 5.647 4.163 1.00 94.94 103 TYR A CA 1
ATOM 822 C C . TYR A 1 103 ? 8.256 5.425 3.771 1.00 94.94 103 TYR A C 1
ATOM 824 O O . TYR A 1 103 ? 9.149 6.082 4.305 1.00 94.94 103 TYR A O 1
ATOM 832 N N . LEU A 1 104 ? 8.515 4.552 2.790 1.00 95.75 104 LEU A N 1
ATOM 833 C CA . LEU A 1 104 ? 9.875 4.230 2.341 1.00 95.75 104 LEU A CA 1
ATOM 834 C C . LEU A 1 104 ? 10.592 5.433 1.713 1.00 95.75 104 LEU A C 1
ATOM 836 O O . LEU A 1 104 ? 11.804 5.576 1.859 1.00 95.75 104 LEU A O 1
ATOM 840 N N . ASN A 1 105 ? 9.854 6.306 1.024 1.00 93.94 105 ASN A N 1
ATOM 841 C CA . ASN A 1 105 ? 10.412 7.486 0.362 1.00 93.94 105 ASN A CA 1
ATOM 842 C C . ASN A 1 105 ? 10.359 8.754 1.227 1.00 93.94 105 ASN A C 1
ATOM 844 O O . ASN A 1 105 ? 10.806 9.803 0.770 1.00 93.94 105 ASN A O 1
ATOM 848 N N . LYS A 1 106 ? 9.850 8.672 2.466 1.00 93.50 106 LYS A N 1
ATOM 849 C CA . LYS A 1 106 ? 9.675 9.812 3.385 1.00 93.50 106 LYS A CA 1
ATOM 850 C C . LYS A 1 106 ? 8.869 10.960 2.763 1.00 93.50 106 LYS A C 1
ATOM 852 O O . LYS A 1 106 ? 9.185 12.131 2.956 1.00 93.50 106 LYS A O 1
ATOM 857 N N . THR A 1 107 ? 7.833 10.619 2.004 1.00 92.62 107 THR A N 1
ATOM 858 C CA . THR A 1 107 ? 6.929 11.592 1.381 1.00 92.62 107 THR A CA 1
ATOM 859 C C . THR A 1 107 ? 5.580 11.600 2.081 1.00 92.62 107 THR A C 1
ATOM 861 O O . THR A 1 107 ? 5.169 10.613 2.689 1.00 92.62 107 THR A O 1
ATOM 864 N N . ILE A 1 108 ? 4.877 12.726 1.998 1.00 90.00 108 ILE A N 1
ATOM 865 C CA . ILE A 1 108 ? 3.522 12.845 2.532 1.00 90.00 108 ILE A CA 1
ATOM 866 C C . ILE A 1 108 ? 2.546 12.317 1.471 1.00 90.00 108 ILE A C 1
ATOM 868 O O . ILE A 1 108 ? 2.635 12.743 0.314 1.00 90.00 108 ILE A O 1
ATOM 872 N N . PRO A 1 109 ? 1.630 11.399 1.826 1.00 88.44 109 PRO A N 1
ATOM 873 C CA . PRO A 1 109 ? 0.559 10.987 0.932 1.00 88.44 109 PRO A CA 1
ATOM 874 C C . PRO A 1 109 ? -0.274 12.198 0.498 1.00 88.44 109 PRO A C 1
ATOM 876 O O . PRO A 1 109 ? -0.741 12.972 1.333 1.00 88.44 109 PRO A O 1
ATOM 879 N N . VAL A 1 110 ? -0.466 12.367 -0.807 1.00 83.19 110 VAL A N 1
ATOM 880 C CA . VAL A 1 110 ? -1.293 13.455 -1.336 1.00 83.19 110 VAL A CA 1
ATOM 881 C C . VAL A 1 110 ? -2.760 13.067 -1.174 1.00 83.19 110 VAL A C 1
ATOM 883 O O . VAL A 1 110 ? -3.142 11.945 -1.504 1.00 83.19 110 VAL A O 1
ATOM 886 N N . ALA A 1 111 ? -3.575 13.979 -0.642 1.00 75.94 111 ALA A N 1
ATOM 887 C CA . ALA A 1 111 ? -5.012 13.761 -0.520 1.00 75.94 111 ALA A CA 1
ATOM 888 C C . ALA A 1 111 ? -5.647 13.540 -1.902 1.00 75.94 111 ALA A C 1
ATOM 890 O O . ALA A 1 111 ? -5.249 14.152 -2.898 1.00 75.94 111 ALA A O 1
ATOM 891 N N . ASN A 1 112 ? -6.659 12.678 -1.959 1.00 68.94 112 ASN A N 1
ATOM 892 C CA . ASN A 1 112 ? -7.426 12.486 -3.177 1.00 68.94 112 ASN A CA 1
ATOM 893 C C . ASN A 1 112 ? -8.324 13.712 -3.370 1.00 68.94 112 ASN A C 1
ATOM 895 O O . ASN A 1 112 ? -9.296 13.903 -2.645 1.00 68.94 112 ASN A O 1
ATOM 899 N N . ASN A 1 113 ? -8.026 14.528 -4.385 1.00 58.09 113 ASN A N 1
ATOM 900 C CA . ASN A 1 113 ? -8.890 15.646 -4.793 1.00 58.09 113 ASN A CA 1
ATOM 901 C C . ASN A 1 113 ? -10.206 15.178 -5.443 1.00 58.09 113 ASN A C 1
ATOM 903 O O . ASN A 1 113 ? -11.053 15.996 -5.796 1.00 58.09 113 ASN A O 1
ATOM 907 N N . ILE A 1 114 ? -10.377 13.867 -5.627 1.00 58.78 114 ILE A N 1
ATOM 908 C CA . ILE A 1 114 ? -11.634 13.277 -6.068 1.00 58.78 114 ILE A CA 1
ATOM 909 C C . ILE A 1 114 ? -12.503 13.137 -4.823 1.00 58.78 114 ILE A C 1
ATOM 911 O O . ILE A 1 114 ? -12.259 12.274 -3.981 1.00 58.78 114 ILE A O 1
ATOM 915 N N . SER A 1 115 ? -13.524 13.981 -4.709 1.00 55.81 115 SER A N 1
ATOM 916 C CA . SER A 1 115 ? -14.613 13.755 -3.769 1.00 55.81 115 SER A CA 1
ATOM 917 C C . SER A 1 115 ? -15.331 12.467 -4.172 1.00 55.81 115 SER A C 1
ATOM 919 O O . SER A 1 115 ? -16.240 12.465 -5.001 1.00 55.81 115 SER A O 1
ATOM 921 N N . GLN A 1 116 ? -14.913 11.333 -3.609 1.00 62.72 116 GLN A N 1
ATOM 922 C CA . GLN A 1 116 ? -15.743 10.138 -3.653 1.00 62.72 116 GLN A CA 1
ATOM 923 C C . GLN A 1 116 ? -17.049 10.492 -2.945 1.00 62.72 116 GLN A C 1
ATOM 925 O O . GLN A 1 116 ? -17.068 10.775 -1.745 1.00 62.72 116 GLN A O 1
ATOM 930 N N . LEU A 1 117 ? -18.135 10.571 -3.718 1.00 64.06 117 LEU A N 1
ATOM 931 C CA . LEU A 1 117 ? -19.450 10.845 -3.165 1.00 64.06 117 LEU A CA 1
ATOM 932 C C . LEU A 1 117 ? -19.790 9.674 -2.247 1.00 64.06 117 LEU A C 1
ATOM 934 O O . LEU A 1 117 ? -19.983 8.558 -2.722 1.00 64.06 117 LEU A O 1
ATOM 938 N N . ILE A 1 118 ? -19.846 9.914 -0.940 1.00 72.25 118 ILE A N 1
ATOM 939 C CA . ILE A 1 118 ? -20.315 8.904 0.004 1.00 72.25 118 ILE A CA 1
ATOM 940 C C . ILE A 1 118 ? -21.804 8.709 -0.243 1.00 72.25 118 ILE A C 1
ATOM 942 O O . ILE A 1 118 ? -22.606 9.617 -0.019 1.00 72.25 118 ILE A O 1
ATOM 946 N N . LYS A 1 119 ? -22.166 7.531 -0.752 1.00 69.56 119 LYS A N 1
ATOM 947 C CA . LYS A 1 119 ? -23.514 7.264 -1.263 1.00 69.56 119 LYS A CA 1
ATOM 948 C C . LYS A 1 119 ? -24.468 6.840 -0.160 1.00 69.56 119 LYS A C 1
ATOM 950 O O . LYS A 1 119 ? -25.664 7.088 -0.274 1.00 69.56 119 LYS A O 1
ATOM 955 N N . THR A 1 120 ? -23.976 6.171 0.887 1.00 81.81 120 THR A N 1
ATOM 956 C CA . THR A 1 120 ? -24.864 5.561 1.887 1.00 81.81 120 THR A CA 1
ATOM 957 C C . THR A 1 120 ? -24.287 5.529 3.297 1.00 81.81 120 THR A C 1
ATOM 959 O O . THR A 1 120 ? -23.078 5.468 3.497 1.00 81.81 120 THR A O 1
ATOM 962 N N . PHE A 1 121 ? -25.184 5.513 4.281 1.00 89.62 121 PHE A N 1
ATOM 963 C CA . PHE A 1 121 ? -24.879 5.261 5.688 1.00 89.62 121 PHE A CA 1
ATOM 964 C C . PHE A 1 121 ? -25.886 4.239 6.236 1.00 89.62 121 PHE A C 1
ATOM 966 O O . PHE A 1 121 ? -26.884 4.624 6.843 1.00 89.62 121 PHE A O 1
ATOM 973 N N . PRO A 1 122 ? -25.692 2.935 5.967 1.00 86.19 122 PRO A N 1
ATOM 974 C CA . PRO A 1 122 ? -26.629 1.894 6.398 1.00 86.19 122 PRO A CA 1
ATOM 975 C C . PRO A 1 122 ? -26.661 1.682 7.919 1.00 86.19 122 PRO A C 1
ATOM 977 O O . PRO A 1 122 ? -27.537 0.979 8.417 1.00 86.19 122 PRO A O 1
ATOM 980 N N . PHE A 1 123 ? -25.732 2.285 8.663 1.00 88.06 123 PHE A N 1
ATOM 981 C CA . PHE A 1 123 ? -25.677 2.219 10.117 1.00 88.06 123 PHE A CA 1
ATOM 982 C C . PHE A 1 123 ? -25.767 3.614 10.730 1.00 88.06 123 PHE A C 1
ATOM 984 O O . PHE A 1 123 ? -25.201 4.566 10.189 1.00 88.06 123 PHE A O 1
ATOM 991 N N . GLY A 1 124 ? -26.434 3.719 11.885 1.00 88.12 124 GLY A N 1
ATOM 992 C CA . GLY A 1 124 ? -26.614 4.983 12.600 1.00 88.12 124 GLY A CA 1
ATOM 993 C C . GLY A 1 124 ? -25.294 5.725 12.820 1.00 88.12 124 GLY A C 1
ATOM 994 O O . GLY A 1 124 ? -24.281 5.115 13.172 1.00 88.12 124 GLY A O 1
ATOM 995 N N . PHE A 1 125 ? -25.321 7.038 12.597 1.00 92.19 125 PHE A N 1
ATOM 996 C CA . PHE A 1 125 ? -24.156 7.907 12.687 1.00 92.19 125 PHE A CA 1
ATOM 997 C C . PHE A 1 125 ? -24.531 9.296 13.221 1.00 92.19 125 PHE A C 1
ATOM 999 O O . PHE A 1 125 ? -25.684 9.714 13.130 1.00 92.19 125 PHE A O 1
ATOM 1006 N N . ASN A 1 126 ? -23.548 10.027 13.745 1.00 92.69 126 ASN A N 1
ATOM 1007 C CA . ASN A 1 126 ? -23.655 11.461 14.036 1.00 92.69 126 ASN A CA 1
ATOM 1008 C C . ASN A 1 126 ? -22.751 12.288 13.098 1.00 92.69 126 ASN A C 1
ATOM 1010 O O . ASN A 1 126 ? -22.037 11.736 12.259 1.00 92.69 126 ASN A O 1
ATOM 1014 N N . SER A 1 127 ? -22.769 13.617 13.232 1.00 91.88 127 SER A N 1
ATOM 1015 C CA . SER A 1 127 ? -21.987 14.520 12.375 1.00 91.88 127 SER A CA 1
ATOM 1016 C C . SER A 1 127 ? -20.486 14.208 12.378 1.00 91.88 127 SER A C 1
ATOM 1018 O O . SER A 1 127 ? -19.899 14.067 11.309 1.00 91.88 127 SER A O 1
ATOM 1020 N N . SER A 1 128 ? -19.873 14.004 13.547 1.00 92.94 128 SER A N 1
ATOM 1021 C CA . SER A 1 128 ? -18.433 13.726 13.636 1.00 92.94 128 SER A CA 1
ATOM 1022 C C . SER A 1 128 ? -18.050 12.379 13.021 1.00 92.94 128 SER A C 1
ATOM 1024 O O . SER A 1 128 ? -17.006 12.257 12.382 1.00 92.94 128 SER A O 1
ATOM 1026 N N . GLN A 1 129 ? -18.910 11.366 13.147 1.00 93.31 129 GLN A N 1
ATOM 1027 C CA . GLN A 1 129 ? -18.719 10.077 12.486 1.00 93.31 129 GLN A CA 1
ATOM 1028 C C . GLN A 1 129 ? -18.898 10.193 10.971 1.00 93.31 129 GLN A C 1
ATOM 1030 O O . GLN A 1 129 ? -18.102 9.611 10.240 1.00 93.31 129 GLN A O 1
ATOM 1035 N N . ARG A 1 130 ? -19.877 10.972 10.484 1.00 92.56 130 ARG A N 1
ATOM 1036 C CA . ARG A 1 130 ? -20.042 11.267 9.049 1.00 92.56 130 ARG A CA 1
ATOM 1037 C C . ARG A 1 130 ? -18.773 11.884 8.469 1.00 92.56 130 ARG A C 1
ATOM 1039 O O . ARG A 1 130 ? -18.290 11.431 7.435 1.00 92.56 130 ARG A O 1
ATOM 1046 N N . ASP A 1 131 ? -18.213 12.869 9.164 1.00 91.81 131 ASP A N 1
ATOM 1047 C CA . ASP A 1 131 ? -16.975 13.533 8.759 1.00 91.81 131 ASP A CA 1
ATOM 1048 C C . ASP A 1 131 ? -15.783 12.576 8.770 1.00 91.81 131 ASP A C 1
ATOM 1050 O O . ASP A 1 131 ? -14.935 12.643 7.882 1.00 91.81 131 ASP A O 1
ATOM 1054 N N . ALA A 1 132 ? -15.728 11.650 9.732 1.00 93.00 132 ALA A N 1
ATOM 1055 C CA . ALA A 1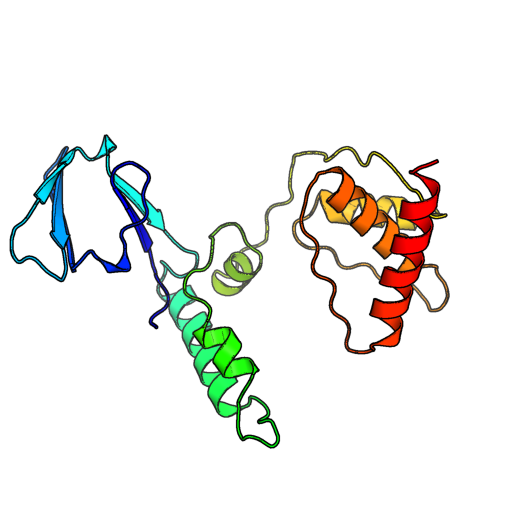 132 ? -14.715 10.602 9.758 1.00 93.00 132 ALA A CA 1
ATOM 1056 C C . ALA A 1 132 ? -14.822 9.664 8.544 1.00 93.00 132 ALA A C 1
ATOM 1058 O O . ALA A 1 132 ? -13.796 9.348 7.943 1.00 93.00 132 ALA A O 1
ATOM 1059 N N . VAL A 1 133 ? -16.038 9.266 8.139 1.00 92.56 133 VAL A N 1
ATOM 1060 C CA . VAL A 1 133 ? -16.230 8.476 6.909 1.00 92.56 133 VAL A CA 1
ATOM 1061 C C . VAL A 1 133 ? -15.801 9.293 5.683 1.00 92.56 133 VAL A C 1
ATOM 1063 O O . VAL A 1 133 ? -15.018 8.794 4.884 1.00 92.56 133 VAL A O 1
ATOM 1066 N N . ASN A 1 134 ? -16.215 10.560 5.563 1.00 90.38 134 ASN A N 1
ATOM 1067 C CA . ASN A 1 134 ? -15.805 11.445 4.459 1.00 90.38 134 ASN A CA 1
ATOM 1068 C C . ASN A 1 134 ? -14.277 11.547 4.344 1.00 90.38 134 ASN A C 1
ATOM 1070 O O . ASN A 1 134 ? -13.711 11.347 3.268 1.00 90.38 134 ASN A O 1
ATOM 1074 N N . LYS A 1 135 ? -13.601 11.790 5.472 1.00 90.94 135 LYS A N 1
ATOM 1075 C CA . LYS A 1 135 ? -12.139 11.888 5.530 1.00 90.94 135 LYS A CA 1
ATOM 1076 C C . LYS A 1 135 ? -11.446 10.579 5.158 1.00 90.94 135 LYS A C 1
ATOM 1078 O O . LYS A 1 135 ? -10.386 10.646 4.540 1.00 90.94 135 LYS A O 1
ATOM 1083 N N . ALA A 1 136 ? -12.034 9.426 5.481 1.00 91.81 136 ALA A N 1
ATOM 1084 C CA . ALA A 1 136 ? -11.479 8.119 5.133 1.00 91.81 136 ALA A CA 1
ATOM 1085 C C . ALA A 1 136 ? -11.399 7.876 3.615 1.00 91.81 136 ALA A C 1
ATOM 1087 O O . ALA A 1 136 ? -10.509 7.155 3.181 1.00 91.81 136 ALA A O 1
ATOM 1088 N N . PHE A 1 137 ? -12.279 8.493 2.816 1.00 89.31 137 PHE A N 1
ATOM 1089 C CA . PHE A 1 137 ? -12.255 8.379 1.350 1.00 89.31 137 PHE A CA 1
ATOM 1090 C C . PHE A 1 137 ? -11.505 9.523 0.658 1.00 89.31 137 PHE A C 1
ATOM 1092 O O . PHE A 1 137 ? -10.931 9.327 -0.412 1.00 89.31 137 PHE A O 1
ATOM 1099 N N . SER A 1 138 ? -11.455 10.714 1.262 1.00 88.44 138 SER A N 1
ATOM 1100 C CA . SER A 1 138 ? -10.696 11.842 0.702 1.00 88.44 138 SER A CA 1
ATOM 1101 C C . SER A 1 138 ? -9.197 11.778 1.010 1.00 88.44 138 SER A C 1
ATOM 1103 O O . SER A 1 138 ? -8.403 12.442 0.347 1.00 88.44 138 SER A O 1
ATOM 1105 N N . ASN A 1 139 ? -8.789 11.014 2.028 1.00 88.44 139 ASN A N 1
ATOM 1106 C CA . ASN A 1 139 ? -7.392 10.904 2.437 1.00 88.44 139 ASN A CA 1
ATOM 1107 C C . ASN A 1 139 ? -6.885 9.468 2.280 1.00 88.44 139 ASN A C 1
ATOM 1109 O O . ASN A 1 139 ? -7.546 8.538 2.734 1.00 88.44 139 ASN A O 1
ATOM 1113 N N . PRO A 1 140 ? -5.671 9.272 1.743 1.00 87.44 140 PRO A N 1
ATOM 1114 C CA . PRO A 1 140 ? -5.066 7.944 1.612 1.00 87.44 140 PRO A CA 1
ATOM 1115 C C . PRO A 1 140 ? -4.713 7.302 2.970 1.00 87.44 140 PRO A C 1
ATOM 1117 O O . PRO A 1 140 ? -4.507 6.093 3.047 1.00 87.44 140 PRO A O 1
ATOM 1120 N N . LEU A 1 141 ? -4.648 8.095 4.046 1.00 90.31 141 LEU A N 1
ATOM 1121 C CA . LEU A 1 141 ? -4.498 7.633 5.424 1.00 90.31 141 LEU A CA 1
ATOM 1122 C C . LEU A 1 141 ? -5.370 8.493 6.343 1.00 90.31 141 LEU A C 1
ATOM 1124 O O . LEU A 1 141 ? -5.298 9.719 6.300 1.00 90.31 141 LEU A O 1
ATOM 1128 N N . SER A 1 142 ? -6.165 7.846 7.192 1.00 91.19 142 SER A N 1
ATOM 1129 C CA . SER A 1 142 ? -6.997 8.509 8.197 1.00 91.19 142 SER A CA 1
ATOM 1130 C C . SER A 1 142 ? -6.846 7.831 9.551 1.00 91.19 142 SER A C 1
ATOM 1132 O O . SER A 1 142 ? -6.882 6.605 9.645 1.00 91.19 142 SER A O 1
ATOM 1134 N N . VAL A 1 143 ? -6.721 8.639 10.602 1.00 92.94 143 VAL A N 1
ATOM 1135 C CA . VAL A 1 143 ? -6.764 8.188 11.996 1.00 92.94 143 VAL A CA 1
ATOM 1136 C C . VAL A 1 143 ? -8.067 8.690 12.599 1.00 92.94 143 VAL A C 1
ATOM 1138 O O . VAL A 1 143 ? -8.337 9.890 12.595 1.00 92.94 143 VAL A O 1
ATOM 1141 N N . VAL A 1 144 ? -8.894 7.763 13.081 1.00 91.19 144 VAL A N 1
ATOM 1142 C CA . VAL A 1 144 ? -10.187 8.069 13.697 1.00 91.19 144 VAL A CA 1
ATOM 1143 C C . VAL A 1 144 ? -10.144 7.629 15.149 1.00 91.19 144 VAL A C 1
ATOM 1145 O O . VAL A 1 144 ? -10.010 6.443 15.445 1.00 91.19 144 VAL A O 1
ATOM 1148 N N . GLU A 1 145 ? -10.296 8.589 16.050 1.00 91.06 145 GLU A N 1
ATOM 1149 C CA . GLU A 1 145 ? -10.309 8.359 17.488 1.00 91.06 145 GLU A CA 1
ATOM 1150 C C . GLU A 1 145 ? -11.691 8.670 18.073 1.00 91.06 145 GLU A C 1
ATOM 1152 O O . GLU A 1 145 ? -12.453 9.483 17.551 1.00 91.06 145 GLU A O 1
ATOM 1157 N N . GLY A 1 146 ? -12.033 8.001 19.171 1.00 87.12 146 GLY A N 1
ATOM 1158 C CA . GLY A 1 146 ? -13.221 8.324 19.944 1.00 87.12 146 GLY A CA 1
ATOM 1159 C C . GLY A 1 146 ? -13.202 7.629 21.306 1.00 87.12 146 GLY A C 1
ATOM 1160 O O . GLY A 1 146 ? -12.625 6.541 21.406 1.00 87.12 146 GLY A O 1
ATOM 1161 N N . PRO A 1 147 ? -13.863 8.184 22.336 1.00 86.19 147 PRO A N 1
ATOM 1162 C CA . PRO A 1 147 ? -14.007 7.533 23.639 1.00 86.19 147 PRO A CA 1
ATOM 1163 C C . PRO A 1 147 ? -14.646 6.127 23.564 1.00 86.19 147 PRO A C 1
ATOM 1165 O O . PRO A 1 147 ? -15.227 5.740 22.540 1.00 86.19 147 PRO A O 1
ATOM 1168 N N . PRO A 1 148 ? -14.546 5.297 24.613 1.00 83.00 148 PRO A N 1
ATOM 1169 C CA . PRO A 1 148 ? -15.301 4.046 24.698 1.00 83.00 148 PRO A CA 1
ATOM 1170 C C . PRO A 1 148 ? -16.810 4.285 24.510 1.00 83.00 148 PRO A C 1
ATOM 1172 O O . PRO A 1 148 ? -17.344 5.297 24.947 1.00 83.00 148 PRO A O 1
ATOM 1175 N N . GLY A 1 149 ? -17.501 3.377 23.816 1.00 81.44 149 GLY A N 1
ATOM 1176 C CA . GLY A 1 149 ? -18.952 3.480 23.592 1.00 81.44 149 GLY A CA 1
ATOM 1177 C C . GLY A 1 149 ? -19.408 4.459 22.498 1.00 81.44 149 GLY A C 1
ATOM 1178 O O . GLY A 1 149 ? -20.577 4.438 22.132 1.00 81.44 149 GLY A O 1
ATOM 1179 N N . THR A 1 150 ? -18.522 5.248 21.878 1.00 81.19 150 THR A N 1
ATOM 1180 C CA . THR A 1 150 ? -18.908 6.271 20.876 1.00 81.19 150 THR A CA 1
ATOM 1181 C C . THR A 1 150 ? -19.160 5.738 19.464 1.00 81.19 150 THR A C 1
ATOM 1183 O O . THR A 1 150 ? -18.973 6.444 18.477 1.00 81.19 150 THR A O 1
ATOM 1186 N N . GLY A 1 151 ? -19.565 4.475 19.329 1.00 83.19 151 GLY A N 1
ATOM 1187 C CA . GLY A 1 151 ? -20.017 3.934 18.045 1.00 83.19 151 GLY A CA 1
ATOM 1188 C C . GLY A 1 151 ? -18.940 3.753 16.966 1.00 83.19 151 GLY A C 1
ATOM 1189 O O . GLY A 1 151 ? -19.299 3.622 15.802 1.00 83.19 151 GLY A O 1
ATOM 1190 N N . LYS A 1 152 ? -17.643 3.672 17.313 1.00 88.44 152 LYS A N 1
ATOM 1191 C CA . LYS A 1 152 ? -16.534 3.445 16.352 1.00 88.44 152 LYS A CA 1
ATOM 1192 C C . LYS A 1 152 ? -16.792 2.292 15.370 1.00 88.44 152 LYS A C 1
ATOM 1194 O O . LYS A 1 152 ? -16.492 2.407 14.187 1.00 88.44 152 LYS A O 1
ATOM 1199 N N . THR A 1 153 ? -17.396 1.198 15.843 1.00 88.00 153 THR A N 1
ATOM 1200 C CA . THR A 1 153 ? -17.788 0.061 14.993 1.00 88.00 153 THR A CA 1
ATOM 1201 C C . THR A 1 153 ? -18.766 0.465 13.890 1.00 88.00 153 THR A C 1
ATOM 1203 O O . THR A 1 153 ? -18.631 -0.023 12.776 1.00 88.00 153 THR A O 1
ATOM 1206 N N . GLN A 1 154 ? -19.719 1.362 14.163 1.00 89.25 154 GLN A N 1
ATOM 1207 C CA . GLN A 1 154 ? -20.657 1.847 13.144 1.00 89.25 154 GLN A CA 1
ATOM 1208 C C . GLN A 1 154 ? -19.950 2.721 12.106 1.00 89.25 154 GLN A C 1
ATOM 1210 O O . GLN A 1 154 ? -20.212 2.585 10.916 1.00 89.25 154 GLN A O 1
ATOM 1215 N N . THR A 1 155 ? -18.985 3.545 12.525 1.00 92.50 155 THR A N 1
ATOM 1216 C CA . THR A 1 155 ? -18.134 4.300 11.593 1.00 92.50 155 THR A CA 1
ATOM 1217 C C . THR A 1 155 ? -17.348 3.365 10.672 1.00 92.50 155 THR A C 1
ATOM 1219 O O . THR A 1 155 ? -17.370 3.552 9.459 1.00 92.50 155 THR A O 1
ATOM 1222 N N . ILE A 1 156 ? -16.714 2.321 11.224 1.00 91.06 156 ILE A N 1
ATOM 1223 C CA . ILE A 1 156 ? -15.985 1.303 10.446 1.00 91.06 156 ILE A CA 1
ATOM 1224 C C . ILE A 1 156 ? -16.919 0.617 9.440 1.00 91.06 156 ILE A C 1
ATOM 1226 O O . ILE A 1 156 ? -16.577 0.491 8.268 1.00 91.06 156 ILE A O 1
ATOM 1230 N N . LEU A 1 157 ? -18.117 0.219 9.874 1.00 90.88 157 LEU A N 1
ATOM 1231 C CA . LEU A 1 157 ? -19.110 -0.423 9.014 1.00 90.88 157 LEU A CA 1
ATOM 1232 C C . LEU A 1 157 ? -19.600 0.490 7.885 1.00 90.88 157 LEU A C 1
ATOM 1234 O O . LEU A 1 157 ? -19.762 0.026 6.759 1.00 90.88 157 LEU A O 1
ATOM 1238 N N . ASN A 1 158 ? -19.789 1.783 8.156 1.00 91.31 158 ASN A N 1
ATOM 1239 C CA . ASN A 1 158 ? -20.146 2.761 7.130 1.00 91.31 158 ASN A CA 1
ATOM 1240 C C . ASN A 1 158 ? -19.006 2.968 6.113 1.00 91.31 158 ASN A C 1
ATOM 1242 O O . ASN A 1 158 ? -19.285 3.087 4.920 1.00 91.31 158 ASN A O 1
ATOM 1246 N N . ILE A 1 159 ? -17.735 2.945 6.535 1.00 92.31 159 ILE A N 1
ATOM 1247 C CA . ILE A 1 159 ? -16.586 2.974 5.608 1.00 92.31 159 ILE A CA 1
ATOM 1248 C C . ILE A 1 159 ? -16.592 1.723 4.720 1.00 92.31 159 ILE A C 1
ATOM 1250 O O . ILE A 1 159 ? -16.569 1.835 3.498 1.00 92.31 159 ILE A O 1
ATOM 1254 N N . ILE A 1 160 ? -16.697 0.535 5.320 1.00 90.44 160 ILE A N 1
ATOM 1255 C CA . ILE A 1 160 ? -16.712 -0.740 4.587 1.00 90.44 160 ILE A CA 1
ATOM 1256 C C . ILE A 1 160 ? -17.864 -0.780 3.580 1.00 90.44 160 ILE A C 1
ATOM 1258 O O . ILE A 1 160 ? -17.657 -1.152 2.428 1.00 90.44 160 ILE A O 1
ATOM 1262 N N . ALA A 1 161 ? -19.065 -0.365 3.988 1.00 88.00 161 ALA A N 1
ATOM 1263 C CA . ALA A 1 161 ? -20.232 -0.357 3.117 1.00 88.00 161 ALA A CA 1
ATOM 1264 C C . ALA A 1 161 ? -20.005 0.492 1.858 1.00 88.00 161 ALA A C 1
ATOM 1266 O O . ALA A 1 161 ? -20.306 0.032 0.760 1.00 88.00 161 ALA A O 1
ATOM 1267 N N . ASN A 1 162 ? -19.437 1.695 1.994 1.00 89.69 162 ASN A N 1
ATOM 1268 C CA . ASN A 1 162 ? -19.164 2.552 0.838 1.00 89.69 162 ASN A CA 1
ATOM 1269 C C . ASN A 1 162 ? -18.054 1.985 -0.056 1.00 89.69 162 ASN A C 1
ATOM 1271 O O . ASN A 1 162 ? -18.220 1.979 -1.272 1.00 89.69 162 ASN A O 1
ATOM 1275 N N . ALA A 1 163 ? -16.981 1.436 0.523 1.00 89.56 163 ALA A N 1
ATOM 1276 C CA . ALA A 1 163 ? -15.900 0.821 -0.248 1.00 89.56 163 ALA A CA 1
ATOM 1277 C C . ALA A 1 163 ? -16.417 -0.354 -1.098 1.00 89.56 163 ALA A C 1
ATOM 1279 O O . ALA A 1 163 ? -16.139 -0.439 -2.293 1.00 89.56 163 ALA A O 1
ATOM 1280 N N . LEU A 1 164 ? -17.247 -1.219 -0.509 1.00 86.62 164 LEU A N 1
ATOM 1281 C CA . LEU A 1 164 ? -17.846 -2.356 -1.209 1.00 86.62 164 LEU A CA 1
ATOM 1282 C C . LEU A 1 164 ? -18.876 -1.925 -2.263 1.00 86.62 164 LEU A C 1
ATOM 1284 O O . LEU A 1 164 ? -18.926 -2.520 -3.337 1.00 86.62 164 LEU A O 1
ATOM 1288 N N . MET A 1 165 ? -19.672 -0.881 -1.998 1.00 84.25 165 MET A N 1
ATOM 1289 C CA . MET A 1 165 ? -20.597 -0.313 -2.992 1.00 84.25 165 MET A CA 1
ATOM 1290 C C . MET A 1 165 ? -19.873 0.307 -4.192 1.00 84.25 165 MET A C 1
ATOM 1292 O O . MET A 1 165 ? -20.438 0.346 -5.283 1.00 84.25 165 MET A O 1
ATOM 1296 N N . ASP A 1 166 ? -18.629 0.746 -4.009 1.00 84.88 166 ASP A N 1
ATOM 1297 C CA . ASP A 1 166 ? -17.743 1.195 -5.084 1.00 84.88 166 ASP A CA 1
ATOM 1298 C C . ASP A 1 166 ? -16.931 0.041 -5.713 1.00 84.88 166 ASP A C 1
ATOM 1300 O O . ASP A 1 166 ? -16.040 0.278 -6.529 1.00 84.88 166 ASP A O 1
ATOM 1304 N N . GLY A 1 167 ? -17.233 -1.216 -5.363 1.00 85.06 167 GLY A N 1
ATOM 1305 C CA . GLY A 1 167 ? -16.572 -2.403 -5.909 1.00 85.06 167 GLY A CA 1
ATOM 1306 C C . GLY A 1 167 ? -15.134 -2.606 -5.421 1.00 85.06 167 GLY A C 1
ATOM 1307 O O . GLY A 1 167 ? -14.384 -3.369 -6.028 1.00 85.06 167 GLY A O 1
ATOM 1308 N N . GLN A 1 168 ? -14.724 -1.926 -4.347 1.00 88.75 168 GLN A N 1
ATOM 1309 C CA . GLN A 1 168 ? -13.384 -2.051 -3.777 1.00 88.75 168 GLN A CA 1
ATOM 1310 C C . GLN A 1 168 ? -13.269 -3.304 -2.899 1.00 88.75 168 GLN A C 1
ATOM 1312 O O . GLN A 1 168 ? -14.220 -3.721 -2.240 1.00 88.75 168 GLN A O 1
ATOM 1317 N N . SER A 1 169 ? -12.070 -3.881 -2.828 1.00 89.31 169 SER A N 1
ATOM 1318 C CA . SER A 1 169 ? -11.737 -4.920 -1.849 1.00 89.31 169 SER A CA 1
ATOM 1319 C C . SER A 1 169 ? -11.320 -4.296 -0.517 1.00 89.31 169 SER A C 1
ATOM 1321 O O . SER A 1 169 ? -10.527 -3.354 -0.510 1.00 89.31 169 SER A O 1
ATOM 1323 N N . VAL A 1 170 ? -11.769 -4.862 0.605 1.00 89.75 170 VAL A N 1
ATOM 1324 C CA . VAL A 1 170 ? -11.435 -4.364 1.949 1.00 89.75 170 VAL A CA 1
ATOM 1325 C C . VAL A 1 170 ? -10.764 -5.456 2.780 1.00 89.75 170 VAL A C 1
ATOM 1327 O O . VAL A 1 170 ? -11.306 -6.548 2.926 1.00 89.75 170 VAL A O 1
ATOM 1330 N N . ALA A 1 171 ? -9.607 -5.139 3.366 1.00 90.06 171 ALA A N 1
ATOM 1331 C CA . ALA A 1 171 ? -8.941 -5.968 4.368 1.00 90.06 171 ALA A CA 1
ATOM 1332 C C . ALA A 1 171 ? -9.117 -5.344 5.760 1.00 90.06 171 ALA A C 1
ATOM 1334 O O . ALA A 1 171 ? -8.831 -4.164 5.956 1.00 90.06 171 ALA A O 1
ATOM 1335 N N . ILE A 1 172 ? -9.582 -6.137 6.728 1.00 87.25 172 ILE A N 1
ATOM 1336 C CA . ILE A 1 172 ? -9.828 -5.692 8.105 1.00 87.25 172 ILE A CA 1
ATOM 1337 C C . ILE A 1 172 ? -8.929 -6.498 9.034 1.00 87.25 172 ILE A C 1
ATOM 1339 O O . ILE A 1 172 ? -8.974 -7.726 9.032 1.00 87.25 172 ILE A O 1
ATOM 1343 N N . VAL A 1 173 ? -8.145 -5.804 9.855 1.00 86.81 173 VAL A N 1
ATOM 1344 C CA . VAL A 1 173 ? -7.227 -6.417 10.819 1.00 86.81 173 VAL A CA 1
ATOM 1345 C C . VAL A 1 173 ? -7.511 -5.896 12.224 1.00 86.81 173 VAL A C 1
ATOM 1347 O O . VAL A 1 173 ? -7.862 -4.733 12.416 1.00 86.81 173 VAL A O 1
ATOM 1350 N N . SER A 1 174 ? -7.383 -6.764 13.224 1.00 83.75 174 SER A N 1
ATOM 1351 C CA . SER A 1 174 ? -7.473 -6.397 14.636 1.00 83.75 174 SER A CA 1
ATOM 1352 C C . SER A 1 174 ? -6.659 -7.378 15.466 1.00 83.75 174 SER A C 1
ATOM 1354 O O . SER A 1 174 ? -6.619 -8.563 15.149 1.00 83.75 174 SER A O 1
ATOM 1356 N N . SER A 1 175 ? -6.060 -6.899 16.553 1.00 77.44 175 SER A N 1
ATOM 1357 C CA . SER A 1 175 ? -5.436 -7.756 17.565 1.00 77.44 175 SER 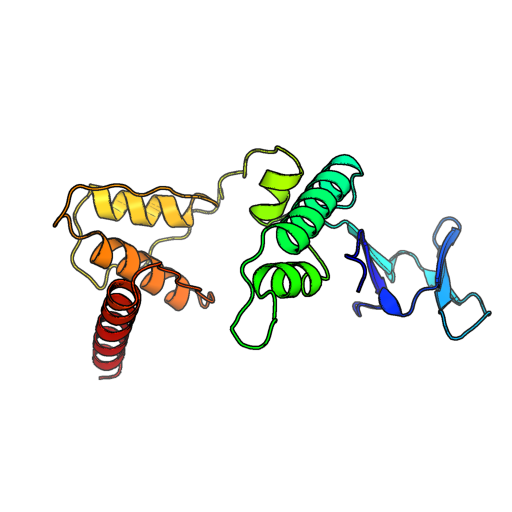A CA 1
ATOM 1358 C C . SER A 1 175 ? -6.461 -8.535 18.401 1.00 77.44 175 SER A C 1
ATOM 1360 O O . SER A 1 175 ? -6.084 -9.453 19.122 1.00 77.44 175 SER A O 1
ATOM 1362 N N . ASN A 1 176 ? -7.754 -8.193 18.318 1.00 76.75 176 ASN A N 1
ATOM 1363 C CA . ASN A 1 176 ? -8.824 -8.859 19.051 1.00 76.75 176 ASN A CA 1
ATOM 1364 C C . ASN A 1 176 ? -9.871 -9.433 18.083 1.00 76.75 176 ASN A C 1
ATOM 1366 O O . ASN A 1 176 ? -10.626 -8.695 17.447 1.00 76.75 176 ASN A O 1
ATOM 1370 N N . ASN A 1 177 ? -9.964 -10.765 18.040 1.00 67.69 177 ASN A N 1
ATOM 1371 C CA . ASN A 1 177 ? -10.889 -11.516 17.184 1.00 67.69 177 ASN A CA 1
ATOM 1372 C C . ASN A 1 177 ? -12.370 -11.125 17.364 1.00 67.69 177 ASN A C 1
ATOM 1374 O O . ASN A 1 177 ? -13.182 -11.343 16.466 1.00 67.69 177 ASN A O 1
ATOM 1378 N N . SER A 1 178 ? -12.752 -10.548 18.510 1.00 69.88 178 SER A N 1
ATOM 1379 C CA . SER A 1 178 ? -14.123 -10.069 18.739 1.00 69.88 178 SER A CA 1
ATOM 1380 C C . SER A 1 178 ? -14.480 -8.850 17.881 1.00 69.88 178 SER A C 1
ATOM 1382 O O . SER A 1 178 ? -15.612 -8.742 17.412 1.00 69.88 178 SER A O 1
ATOM 1384 N N . ALA A 1 179 ? -13.526 -7.952 17.613 1.00 64.94 179 ALA A N 1
ATOM 1385 C CA . ALA A 1 179 ? -13.775 -6.736 16.843 1.00 64.94 179 ALA A CA 1
ATOM 1386 C C . ALA A 1 179 ? -14.047 -7.054 15.367 1.00 64.94 179 ALA A C 1
ATOM 1388 O O . ALA A 1 179 ? -15.015 -6.551 14.795 1.00 64.94 179 ALA A O 1
ATOM 1389 N N . THR A 1 180 ? -13.246 -7.942 14.775 1.00 72.19 180 THR A N 1
ATOM 1390 C CA . THR A 1 180 ? -13.442 -8.429 13.403 1.00 72.19 180 THR A CA 1
ATOM 1391 C C . THR A 1 180 ? -14.731 -9.240 13.268 1.00 72.19 180 THR A C 1
ATOM 1393 O O . THR A 1 180 ? -15.501 -8.977 12.346 1.00 72.19 180 THR A O 1
ATOM 1396 N N . LYS A 1 181 ? -15.042 -10.141 14.216 1.00 74.31 181 LYS A N 1
ATOM 1397 C CA . LYS A 1 181 ? -16.318 -10.888 14.225 1.00 74.31 181 LYS A CA 1
ATOM 1398 C C . LYS A 1 181 ? -17.540 -9.974 14.311 1.00 74.31 181 LYS A C 1
ATOM 1400 O O . LYS A 1 181 ? -18.504 -10.182 13.582 1.00 74.31 181 LYS A O 1
ATOM 1405 N N . ASN A 1 182 ? -17.498 -8.946 15.160 1.00 72.38 182 ASN A N 1
ATOM 1406 C CA . ASN A 1 182 ? -18.603 -7.997 15.313 1.00 72.38 182 ASN A CA 1
ATOM 1407 C C . ASN A 1 182 ? -18.859 -7.190 14.037 1.00 72.38 182 ASN A C 1
ATOM 1409 O O . ASN A 1 182 ? -20.012 -6.941 13.689 1.00 72.38 182 ASN A O 1
ATOM 1413 N N . VAL A 1 183 ? -17.795 -6.781 13.343 1.00 72.81 183 VAL A N 1
ATOM 1414 C CA . VAL A 1 183 ? -17.909 -6.092 12.053 1.00 72.81 183 VAL A CA 1
ATOM 1415 C C . VAL A 1 183 ? -18.468 -7.044 10.993 1.00 72.81 183 VAL A C 1
ATOM 1417 O O . VAL A 1 183 ? -19.432 -6.698 10.316 1.00 72.81 183 VAL A O 1
ATOM 1420 N N . TYR A 1 184 ? -17.937 -8.264 10.905 1.00 75.06 184 TYR A N 1
ATOM 1421 C CA . TYR A 1 184 ? -18.397 -9.266 9.944 1.00 75.06 184 TYR A CA 1
ATOM 1422 C C . TYR A 1 184 ? -19.874 -9.648 10.142 1.00 75.06 184 TYR A C 1
ATOM 1424 O O . TYR A 1 184 ? -20.656 -9.587 9.197 1.00 75.06 184 TYR A O 1
ATOM 1432 N N . GLY A 1 185 ? -20.291 -9.955 11.375 1.00 71.12 185 GLY A N 1
ATOM 1433 C CA . GLY A 1 185 ? -21.675 -10.339 11.672 1.00 71.12 185 GLY A CA 1
ATOM 1434 C C . GLY A 1 185 ? -22.685 -9.222 11.388 1.00 71.12 185 GLY A C 1
ATOM 1435 O O . GLY A 1 185 ? -23.746 -9.472 10.820 1.00 71.12 185 GLY A O 1
ATOM 1436 N N . LYS A 1 186 ? -22.345 -7.968 11.719 1.00 66.88 186 LYS A N 1
ATOM 1437 C CA . LYS A 1 186 ? -23.196 -6.809 11.397 1.00 66.88 186 LYS A CA 1
ATOM 1438 C C . LYS A 1 186 ? -23.274 -6.540 9.895 1.00 66.88 186 LYS A C 1
ATOM 1440 O O . LYS A 1 186 ? -24.327 -6.128 9.414 1.00 66.88 186 LYS A O 1
ATOM 1445 N N . TYR A 1 187 ? -22.186 -6.780 9.166 1.00 69.31 187 TYR A N 1
ATOM 1446 C CA . TYR A 1 187 ? -22.172 -6.673 7.713 1.00 69.31 187 TYR A CA 1
ATOM 1447 C C . TYR A 1 187 ? -23.070 -7.730 7.054 1.00 69.31 187 TYR A C 1
ATOM 1449 O O . TYR A 1 187 ? -23.929 -7.358 6.258 1.00 69.31 187 TYR A O 1
ATOM 1457 N N . GLU A 1 188 ? -22.945 -9.013 7.418 1.00 68.62 188 GLU A N 1
ATOM 1458 C CA . GLU A 1 188 ? -23.808 -10.075 6.872 1.00 68.62 188 GLU A CA 1
ATOM 1459 C C . GLU A 1 188 ? -25.296 -9.821 7.122 1.00 68.62 188 GLU A C 1
ATOM 1461 O O . GLU A 1 188 ? -26.143 -10.089 6.269 1.00 68.62 188 GLU A O 1
ATOM 1466 N N . PHE A 1 189 ? -25.630 -9.318 8.310 1.00 60.34 189 PHE A N 1
ATOM 1467 C CA . PHE A 1 189 ? -27.007 -8.981 8.638 1.00 60.34 189 PHE A CA 1
ATOM 1468 C C . PHE A 1 189 ? -27.535 -7.854 7.735 1.00 60.34 189 PHE A C 1
ATOM 1470 O O . PHE A 1 189 ? -28.645 -7.940 7.215 1.00 60.34 189 PHE A O 1
ATOM 1477 N N . ALA A 1 190 ? -26.721 -6.824 7.485 1.00 57.69 190 ALA A N 1
ATOM 1478 C CA . ALA A 1 190 ? -27.094 -5.696 6.636 1.00 57.69 190 ALA A CA 1
ATOM 1479 C C . ALA A 1 190 ? -27.194 -6.055 5.142 1.00 57.69 190 ALA A C 1
ATOM 1481 O O . ALA A 1 190 ? -28.030 -5.488 4.438 1.00 57.69 190 ALA A O 1
ATOM 1482 N N . THR A 1 191 ? -26.382 -6.990 4.638 1.00 59.53 191 THR A N 1
ATOM 1483 C CA . THR A 1 191 ? -26.475 -7.454 3.243 1.00 59.53 191 THR A CA 1
ATOM 1484 C C . THR A 1 191 ? -27.677 -8.359 3.004 1.00 59.53 191 THR A C 1
ATOM 1486 O O . THR A 1 191 ? -28.304 -8.246 1.953 1.00 59.53 191 THR A O 1
ATOM 1489 N N . LYS A 1 192 ? -28.064 -9.186 3.985 1.00 56.38 192 LYS A N 1
ATOM 1490 C CA . LYS A 1 192 ? -29.284 -10.013 3.915 1.00 56.38 192 LYS A CA 1
ATOM 1491 C C . LYS A 1 192 ? -30.568 -9.181 3.838 1.00 56.38 192 LYS A C 1
ATOM 1493 O O . LYS A 1 192 ? -31.517 -9.604 3.192 1.00 56.38 192 LYS A O 1
ATOM 1498 N N . ILE A 1 193 ? -30.591 -7.988 4.435 1.00 50.28 193 ILE A N 1
ATOM 1499 C CA . ILE A 1 193 ? -31.760 -7.089 4.411 1.00 50.28 193 ILE A CA 1
ATOM 1500 C C . ILE A 1 193 ? -31.911 -6.346 3.070 1.00 50.28 193 ILE A C 1
ATOM 1502 O O . ILE A 1 193 ? -33.016 -5.953 2.727 1.00 50.28 193 ILE A O 1
ATOM 1506 N N . LYS A 1 194 ? -30.836 -6.179 2.284 1.00 41.44 194 LYS A N 1
ATOM 1507 C CA . LYS A 1 194 ? -30.879 -5.534 0.952 1.00 41.44 194 LYS A CA 1
ATOM 1508 C C . LYS A 1 194 ? -31.209 -6.491 -0.209 1.00 41.44 194 LYS A C 1
ATOM 1510 O O . LYS A 1 194 ? -31.254 -6.041 -1.350 1.00 41.44 194 LYS A O 1
ATOM 1515 N N . LEU A 1 195 ? -31.373 -7.788 0.064 1.00 35.84 195 LEU A N 1
ATOM 1516 C CA . LEU A 1 195 ? -31.710 -8.823 -0.927 1.00 35.84 195 LEU A CA 1
ATOM 1517 C C . LEU A 1 195 ? -33.199 -9.223 -0.920 1.00 35.84 195 LEU A C 1
ATOM 1519 O O . LEU A 1 195 ? -33.568 -10.151 -1.635 1.00 35.84 195 LEU A O 1
ATOM 1523 N N . ASN A 1 196 ? -34.032 -8.507 -0.159 1.00 30.03 196 ASN A N 1
ATOM 1524 C CA . ASN A 1 196 ? -35.497 -8.545 -0.221 1.00 30.03 196 ASN A CA 1
ATOM 1525 C C . ASN A 1 196 ? -36.027 -7.155 -0.586 1.00 30.03 196 ASN A C 1
ATOM 1527 O O . ASN A 1 196 ? -37.172 -7.092 -1.079 1.00 30.03 196 ASN A O 1
#

Sequence (196 aa):
MTIKRELIYIDGKEKTDRIASCRNYGDKCGIVFKNRNTEYIYKKSRIKIVKTAISEENANNIFSYLNKLADKVGLKTEEGNNILAESYQSISFIPKDCILANYLNKTIPVANNISQLIKTFPFGFNSSQRDAVNKAFSNPLSVVEGPPGTGKTQTILNIIANALMDGQSVAIVSSNNSATKNVYGKYEFATKIKLN

pLDDT: mean 86.66, std 11.58, range [30.03, 96.38]

Radius of gyration: 22.46 Å; chains: 1; bounding box: 57×41×56 Å

Secondary structure (DSSP, 8-state):
-PPPSEEEEETTEE-GGGEEEEEEETTEEEEEETTEEEEEEEEGGGEEEEE-TT-SHHHHHHHHHHHHHHHHHPPBPTT--BHHHHHHHH-----TTSHHHHHHHT-PPPP--S--------S---HHHHHHHHHHHHSSS------TTS-HHHHHHHHHHHHHHTT-------SSHHHHHHHHHHHHHHHHHTT-